Protein AF-A0AAN6G3F2-F1 (afdb_monomer_lite)

Foldseek 3Di:
DDDDDDDDDDDDDDDDDPPDDDPPPPPPPPPPDDPVVLVVLCQAFFPQRSDPVSVVVLVVVLVVLVVVCVVPVQDPVSLVVNLVSLCCNAQNAQPPHPVVVVVVVVVVVCVVVDDDPVVVVCVVVVVNRRQRPLRGHHACVVCVVSLVVSLVSLVSSCVSPVLDLVSLVVNLVQLPRPRHDPVCNPPVSVVSVVSSVVSPVVNVVVVVPPPDPDPPDDDDDDDDDDDDDDDDDDDDDDDDDD

Secondary structure (DSSP, 8-state):
----------------------------------HHHHHHHHHHH-HHHH-HHHHHHHHHHHHHHHHHHHH-TT-HHHHHHHHHHHHHHHS-PBTTHHHHHHHHHHHHHHHTT--SGGGHHHHHHHHHHTSB-TTTSPPTTTSHHHHHHHHHHHHHHHHH-TT-HHHHHHHHHHHTSTT--HHHHTHHHHHHHHHHHHHHHHHHHHHTTS--------------------------------

Structure (mmCIF, N/CA/C/O backbone):
data_AF-A0AAN6G3F2-F1
#
_entry.id   AF-A0AAN6G3F2-F1
#
loop_
_atom_site.group_PDB
_atom_site.id
_atom_site.type_symbol
_atom_site.label_atom_id
_atom_site.label_alt_id
_atom_site.label_comp_id
_atom_site.label_asym_id
_atom_site.label_entity_id
_atom_site.label_seq_id
_atom_site.pdbx_PDB_ins_code
_atom_site.Cartn_x
_atom_site.Cartn_y
_atom_site.Cartn_z
_atom_site.occupancy
_atom_site.B_iso_or_equiv
_atom_site.auth_seq_id
_atom_site.auth_comp_id
_atom_site.auth_asym_id
_atom_site.auth_atom_id
_atom_site.pdbx_PDB_model_num
ATOM 1 N N . MET A 1 1 ? 22.602 -93.902 -41.511 1.00 45.22 1 MET A N 1
ATOM 2 C CA . MET A 1 1 ? 23.577 -93.600 -42.582 1.00 45.22 1 MET A CA 1
ATOM 3 C C . MET A 1 1 ? 22.806 -92.898 -43.687 1.00 45.22 1 MET A C 1
ATOM 5 O O . MET A 1 1 ? 21.837 -93.524 -44.108 1.00 45.22 1 MET A O 1
ATOM 9 N N . PRO A 1 2 ? 23.134 -91.667 -44.136 1.00 57.53 2 PRO A N 1
ATOM 10 C CA . PRO A 1 2 ? 24.288 -90.784 -43.846 1.00 57.53 2 PRO A CA 1
ATOM 11 C C . PRO A 1 2 ? 23.880 -89.491 -43.073 1.00 57.53 2 PRO A C 1
ATOM 13 O O . PRO A 1 2 ? 22.710 -89.131 -43.079 1.00 57.53 2 PRO A O 1
ATOM 16 N N . SER A 1 3 ? 24.707 -88.975 -42.149 1.00 43.34 3 SER A N 1
ATOM 17 C CA . SER A 1 3 ? 25.713 -87.876 -42.277 1.00 43.34 3 SER A CA 1
ATOM 18 C C . SER A 1 3 ? 25.092 -86.475 -42.081 1.00 43.34 3 SER A C 1
ATOM 20 O O . SER A 1 3 ? 24.161 -86.134 -42.796 1.00 43.34 3 SER A O 1
ATOM 22 N N . ALA A 1 4 ? 25.392 -85.780 -40.967 1.00 48.56 4 ALA A N 1
ATOM 23 C CA . ALA A 1 4 ? 26.408 -84.704 -40.824 1.00 48.56 4 ALA A CA 1
ATOM 24 C C . ALA A 1 4 ? 25.991 -83.425 -41.604 1.00 48.56 4 ALA A C 1
ATOM 26 O O . ALA A 1 4 ? 25.565 -83.539 -42.740 1.00 48.56 4 ALA A O 1
ATOM 27 N N . GLU A 1 5 ? 26.020 -82.180 -41.119 1.00 48.31 5 GLU A N 1
ATOM 28 C CA . GLU A 1 5 ? 26.987 -81.501 -40.256 1.00 48.31 5 GLU A CA 1
ATOM 29 C C . GLU A 1 5 ? 26.486 -80.049 -39.993 1.00 48.31 5 GLU A C 1
ATOM 31 O O . GLU A 1 5 ? 25.967 -79.409 -40.902 1.00 48.31 5 GLU A O 1
ATOM 36 N N . THR A 1 6 ? 26.626 -79.580 -38.746 1.00 48.53 6 THR A N 1
ATOM 37 C CA . THR A 1 6 ? 27.035 -78.234 -38.259 1.00 48.53 6 THR A CA 1
ATOM 38 C C . THR A 1 6 ? 26.465 -76.918 -38.842 1.00 48.53 6 THR A C 1
ATOM 40 O O . THR A 1 6 ? 26.738 -76.575 -39.984 1.00 48.53 6 THR A O 1
ATOM 43 N N . ALA A 1 7 ? 25.844 -76.081 -37.982 1.00 44.09 7 ALA A N 1
ATOM 44 C CA . ALA A 1 7 ? 26.373 -74.770 -37.515 1.00 44.09 7 ALA A CA 1
ATOM 45 C C . ALA A 1 7 ? 25.304 -73.908 -36.784 1.00 44.09 7 ALA A C 1
ATOM 47 O O . ALA A 1 7 ? 24.240 -73.621 -37.321 1.00 44.09 7 ALA A O 1
ATOM 48 N N . GLU A 1 8 ? 25.626 -73.499 -35.551 1.00 48.41 8 GLU A N 1
ATOM 49 C CA . GLU A 1 8 ? 24.906 -72.587 -34.634 1.00 48.41 8 GLU A CA 1
ATOM 50 C C . GLU A 1 8 ? 25.029 -71.077 -35.028 1.00 48.41 8 GLU A C 1
ATOM 52 O O . GLU A 1 8 ? 25.603 -70.775 -36.073 1.00 48.41 8 GLU A O 1
ATOM 57 N N . PRO A 1 9 ? 24.743 -70.090 -34.141 1.00 60.78 9 PRO A N 1
ATOM 58 C CA . PRO A 1 9 ? 23.476 -69.671 -33.512 1.00 60.78 9 PRO A CA 1
ATOM 59 C C . PRO A 1 9 ? 23.224 -68.156 -33.751 1.00 60.78 9 PRO A C 1
ATOM 61 O O . PRO A 1 9 ? 24.099 -67.474 -34.277 1.00 60.78 9 PRO A O 1
ATOM 64 N N . SER A 1 10 ? 22.093 -67.582 -33.300 1.00 39.53 10 SER A N 1
ATOM 65 C CA . SER A 1 10 ? 22.070 -66.283 -32.573 1.00 39.53 10 SER A CA 1
ATOM 66 C C . SER A 1 10 ? 20.680 -65.651 -32.404 1.00 39.53 10 SER A C 1
ATOM 68 O O . SER A 1 10 ? 19.940 -65.482 -33.364 1.00 39.53 10 SER A O 1
ATOM 70 N N . GLN A 1 11 ? 20.465 -65.175 -31.169 1.00 47.62 11 GLN A N 1
ATOM 71 C CA . GLN A 1 11 ? 19.660 -64.017 -30.742 1.00 47.62 11 GLN A CA 1
ATOM 72 C C . GLN A 1 11 ? 18.134 -64.204 -30.698 1.00 47.62 11 GLN A C 1
ATOM 74 O O . GLN A 1 11 ? 17.432 -64.156 -31.697 1.00 47.62 11 GLN A O 1
ATOM 79 N N . GLN A 1 12 ? 17.609 -64.595 -29.535 1.00 42.97 12 GLN A N 1
ATOM 80 C CA . GLN A 1 12 ? 17.196 -63.721 -28.418 1.00 42.97 12 GLN A CA 1
ATOM 81 C C . GLN A 1 12 ? 15.893 -62.963 -28.683 1.00 42.97 12 GLN A C 1
ATOM 83 O O . GLN A 1 12 ? 15.852 -61.846 -29.185 1.00 42.97 12 GLN A O 1
ATOM 88 N N . ASP A 1 13 ? 14.845 -63.635 -28.228 1.00 42.53 13 ASP A N 1
ATOM 89 C CA . ASP A 1 13 ? 13.572 -63.120 -27.765 1.00 42.53 13 ASP A CA 1
ATOM 90 C C . ASP A 1 13 ? 13.783 -62.100 -26.628 1.00 42.53 13 ASP A C 1
ATOM 92 O O . ASP A 1 13 ? 14.515 -62.379 -25.672 1.00 42.53 13 ASP A O 1
ATOM 96 N N . GLN A 1 14 ? 13.166 -60.921 -26.733 1.00 49.53 14 GLN A N 1
ATOM 97 C CA . GLN A 1 14 ? 12.827 -60.085 -25.580 1.00 49.53 14 GLN A CA 1
ATOM 98 C C . GLN A 1 14 ? 11.773 -59.038 -25.959 1.00 49.53 14 GLN A C 1
ATOM 100 O O . GLN A 1 14 ? 12.031 -57.975 -26.528 1.00 49.53 14 GLN A O 1
ATOM 105 N N . THR A 1 15 ? 10.548 -59.394 -25.597 1.00 46.59 15 THR A N 1
ATOM 106 C CA . THR A 1 15 ? 9.377 -58.548 -25.399 1.00 46.59 15 THR A CA 1
ATOM 107 C C . THR A 1 15 ? 9.701 -57.336 -24.522 1.00 46.59 15 THR A C 1
ATOM 109 O O . THR A 1 15 ? 10.000 -57.489 -23.339 1.00 46.59 15 THR A O 1
ATOM 112 N N . ASN A 1 16 ? 9.583 -56.127 -25.074 1.00 48.00 16 ASN A N 1
ATOM 113 C CA . ASN A 1 16 ? 9.598 -54.894 -24.291 1.00 48.00 16 ASN A CA 1
ATOM 114 C C . ASN A 1 16 ? 8.169 -54.379 -24.105 1.00 48.00 16 ASN A C 1
ATOM 116 O O . ASN A 1 16 ? 7.563 -53.802 -25.010 1.00 48.00 16 ASN A O 1
ATOM 120 N N . GLU A 1 17 ? 7.655 -54.592 -22.895 1.00 42.69 17 GLU A N 1
ATOM 121 C CA . GLU A 1 17 ? 6.462 -53.956 -22.350 1.00 42.69 17 GLU A CA 1
ATOM 122 C C . GLU A 1 17 ? 6.645 -52.430 -22.330 1.00 42.69 17 GLU A C 1
ATOM 124 O O . GLU A 1 17 ? 7.338 -51.854 -21.486 1.00 42.69 17 GLU A O 1
ATOM 129 N N . ALA A 1 18 ? 6.009 -51.739 -23.274 1.00 46.53 18 ALA A N 1
ATOM 130 C CA . ALA A 1 18 ? 5.935 -50.288 -23.260 1.00 46.53 18 ALA A CA 1
ATOM 131 C C . ALA A 1 18 ? 4.940 -49.835 -22.181 1.00 46.53 18 ALA A C 1
ATOM 133 O O . ALA A 1 18 ? 3.727 -49.781 -22.381 1.00 46.53 18 ALA A O 1
ATOM 134 N N . LYS A 1 19 ? 5.490 -49.483 -21.020 1.00 48.03 19 LYS A N 1
ATOM 135 C CA . LYS A 1 19 ? 4.842 -48.759 -19.924 1.00 48.03 19 LYS A CA 1
ATOM 136 C C . LYS A 1 19 ? 4.304 -47.411 -20.430 1.00 48.03 19 LYS A C 1
ATOM 138 O O . LYS A 1 19 ? 5.029 -46.418 -20.484 1.00 48.03 19 LYS A O 1
ATOM 143 N N . VAL A 1 20 ? 3.029 -47.374 -20.816 1.00 49.34 20 VAL A N 1
ATOM 144 C CA . VAL A 1 20 ? 2.305 -46.150 -21.190 1.00 49.34 20 VAL A CA 1
ATOM 145 C C . VAL A 1 20 ? 2.015 -45.346 -19.924 1.00 49.34 20 VAL A C 1
ATOM 147 O O . VAL A 1 20 ? 1.059 -45.607 -19.199 1.00 49.34 20 VAL A O 1
ATOM 150 N N . THR A 1 21 ? 2.854 -44.355 -19.638 1.00 52.59 21 THR A N 1
ATOM 151 C CA . THR A 1 21 ? 2.501 -43.261 -18.732 1.00 52.59 21 THR A CA 1
ATOM 152 C C . THR A 1 21 ? 1.812 -42.156 -19.540 1.00 52.59 21 THR A C 1
ATOM 154 O O . THR A 1 21 ? 2.297 -41.785 -20.615 1.00 52.59 21 THR A O 1
ATOM 157 N N . PRO A 1 22 ? 0.680 -41.598 -19.074 1.00 48.22 22 PRO A N 1
ATOM 158 C CA . PRO A 1 22 ? 0.057 -40.476 -19.756 1.00 48.22 22 PRO A CA 1
ATOM 159 C C . PRO A 1 22 ? 0.950 -39.241 -19.595 1.00 48.22 22 PRO A C 1
ATOM 161 O O . PRO A 1 22 ? 1.059 -38.659 -18.515 1.00 48.22 22 PRO A O 1
ATOM 164 N N . LYS A 1 23 ? 1.595 -38.835 -20.694 1.00 42.38 23 LYS A N 1
ATOM 165 C CA . LYS A 1 23 ? 2.207 -37.513 -20.849 1.00 42.38 23 LYS A CA 1
ATOM 166 C C . LYS A 1 23 ? 1.111 -36.464 -20.671 1.00 42.38 23 LYS A C 1
ATOM 168 O O . LYS A 1 23 ? 0.386 -36.143 -21.611 1.00 42.38 23 LYS A O 1
ATOM 173 N N . ILE A 1 24 ? 0.995 -35.920 -19.463 1.00 45.78 24 ILE A N 1
ATOM 174 C CA . ILE A 1 24 ? 0.287 -34.666 -19.218 1.00 45.78 24 ILE A CA 1
ATOM 175 C C . ILE A 1 24 ? 1.066 -33.600 -19.986 1.00 45.78 24 ILE A C 1
ATOM 177 O O . ILE A 1 24 ? 2.122 -33.129 -19.569 1.00 45.78 24 ILE A O 1
ATOM 181 N N . SER A 1 25 ? 0.570 -33.308 -21.183 1.00 43.31 25 SER A N 1
ATOM 182 C CA . SER A 1 25 ? 1.096 -32.291 -22.075 1.00 43.31 25 SER A CA 1
ATOM 183 C C . SER A 1 25 ? 0.778 -30.924 -21.479 1.00 43.31 25 SER A C 1
ATOM 185 O O . SER A 1 25 ? -0.234 -30.303 -21.804 1.00 43.31 25 SER A O 1
ATOM 187 N N . THR A 1 26 ? 1.640 -30.453 -20.579 1.00 45.69 26 THR A N 1
ATOM 188 C CA . THR A 1 26 ? 1.641 -29.069 -20.110 1.00 45.69 26 THR A CA 1
ATOM 189 C C . THR A 1 26 ? 1.935 -28.177 -21.309 1.00 45.69 26 THR A C 1
ATOM 191 O O . THR A 1 26 ? 3.081 -27.997 -21.718 1.00 45.69 26 THR A O 1
ATOM 194 N N . ARG A 1 27 ? 0.875 -27.645 -21.920 1.00 37.72 27 ARG A N 1
ATOM 195 C CA . ARG A 1 27 ? 0.945 -26.685 -23.021 1.00 37.72 27 ARG A CA 1
ATOM 196 C C . ARG A 1 27 ? 1.402 -25.340 -22.446 1.00 37.72 27 ARG A C 1
ATOM 198 O O . ARG A 1 27 ? 0.598 -24.453 -22.177 1.00 37.72 27 ARG A O 1
ATOM 205 N N . LEU A 1 28 ? 2.704 -25.215 -22.198 1.00 43.00 28 LEU A N 1
ATOM 206 C CA . LEU A 1 28 ? 3.368 -23.932 -21.995 1.00 43.00 28 LEU A CA 1
ATOM 207 C C . LEU A 1 28 ? 3.293 -23.184 -23.327 1.00 43.00 28 LEU A C 1
ATOM 209 O O . LEU A 1 28 ? 4.026 -23.472 -24.267 1.00 43.00 28 LEU A O 1
ATOM 213 N N . SER A 1 29 ? 2.355 -22.248 -23.424 1.00 38.03 29 SER A N 1
ATOM 214 C CA . SER A 1 29 ? 2.384 -21.207 -24.443 1.00 38.03 29 SER A CA 1
ATOM 215 C C . SER A 1 29 ? 3.569 -20.290 -24.134 1.00 38.03 29 SER A C 1
ATOM 217 O O . SER A 1 29 ? 3.429 -19.297 -23.416 1.00 38.03 29 SER A O 1
ATOM 219 N N . THR A 1 30 ? 4.748 -20.666 -24.618 1.00 42.31 30 THR A N 1
ATOM 220 C CA . THR A 1 30 ? 5.934 -19.815 -24.646 1.00 42.31 30 THR A CA 1
ATOM 221 C C . THR A 1 30 ? 5.677 -18.739 -25.693 1.00 42.31 30 THR A C 1
ATOM 223 O O . THR A 1 30 ? 5.795 -18.976 -26.893 1.00 42.31 30 THR A O 1
ATOM 226 N N . THR A 1 31 ? 5.247 -17.559 -25.256 1.00 46.12 31 THR A N 1
ATOM 227 C CA . THR A 1 31 ? 5.275 -16.365 -26.099 1.00 46.12 31 THR A CA 1
ATOM 228 C C . THR A 1 31 ? 6.736 -16.083 -26.432 1.00 46.12 31 THR A C 1
ATOM 230 O O . THR A 1 31 ? 7.542 -15.810 -25.545 1.00 46.12 31 THR A O 1
ATOM 233 N N . SER A 1 32 ? 7.086 -16.210 -27.707 1.00 43.28 32 SER A N 1
ATOM 234 C CA . SER A 1 32 ? 8.418 -15.999 -28.272 1.00 43.28 32 SER A CA 1
ATOM 235 C C . SER A 1 32 ? 8.805 -14.513 -28.286 1.00 43.28 32 SER A C 1
ATOM 237 O O . SER A 1 32 ? 8.966 -13.921 -29.352 1.00 43.28 32 SER A O 1
ATOM 239 N N . SER A 1 33 ? 8.930 -13.878 -27.119 1.00 50.31 33 SER A N 1
ATOM 240 C CA . SER A 1 33 ? 9.473 -12.521 -27.015 1.00 50.31 33 SER A CA 1
ATOM 241 C C . SER A 1 33 ? 10.944 -12.606 -26.618 1.00 50.31 33 SER A C 1
ATOM 243 O O . SER A 1 33 ? 11.268 -13.162 -25.569 1.00 50.31 33 SER A O 1
ATOM 245 N N . GLY A 1 34 ? 11.840 -12.080 -27.454 1.00 51.47 34 GLY A N 1
ATOM 246 C CA . GLY A 1 34 ? 13.278 -12.083 -27.185 1.00 51.47 34 GLY A CA 1
ATOM 247 C C . GLY A 1 34 ? 13.658 -11.417 -25.846 1.00 51.47 34 GLY A C 1
ATOM 248 O O . GLY A 1 34 ? 12.858 -10.678 -25.265 1.00 51.47 34 GLY A O 1
ATOM 249 N N . PRO A 1 35 ? 14.899 -11.618 -25.365 1.00 62.44 35 PRO A N 1
ATOM 250 C CA . PRO A 1 35 ? 15.366 -11.146 -24.052 1.00 62.44 35 PRO A CA 1
ATOM 251 C C . PRO A 1 35 ? 15.265 -9.623 -23.844 1.00 62.44 35 PRO A C 1
ATOM 253 O O . PRO A 1 35 ? 15.277 -9.159 -22.708 1.00 62.44 35 PRO A O 1
ATOM 256 N N . ASN A 1 36 ? 15.126 -8.839 -24.917 1.00 64.06 36 ASN A N 1
ATOM 257 C CA . ASN A 1 36 ? 14.953 -7.386 -24.852 1.00 64.06 36 ASN A CA 1
ATOM 258 C C . ASN A 1 36 ? 13.534 -6.963 -24.435 1.00 64.06 36 ASN A C 1
ATOM 260 O O . ASN A 1 36 ? 13.389 -5.969 -23.731 1.00 64.06 36 ASN A O 1
ATOM 264 N N . HIS A 1 37 ? 12.495 -7.722 -24.806 1.00 65.06 37 HIS A N 1
ATOM 265 C CA . HIS A 1 37 ? 11.110 -7.396 -24.438 1.00 65.06 37 HIS A CA 1
ATOM 266 C C . HIS A 1 37 ? 10.879 -7.566 -22.934 1.00 65.06 37 HIS A C 1
ATOM 268 O O . HIS A 1 37 ? 10.251 -6.728 -22.302 1.00 65.06 37 HIS A O 1
ATOM 274 N N . VAL A 1 38 ? 11.453 -8.619 -22.343 1.00 71.31 38 VAL A N 1
ATOM 275 C CA . VAL A 1 38 ? 11.342 -8.884 -20.901 1.00 71.31 38 VAL A CA 1
ATOM 276 C C . VAL A 1 38 ? 12.003 -7.771 -20.086 1.00 71.31 38 VAL A C 1
ATOM 278 O O . VAL A 1 38 ? 11.472 -7.369 -19.060 1.00 71.31 38 VAL A O 1
ATOM 281 N N . LYS A 1 39 ? 13.131 -7.222 -20.556 1.00 72.00 39 LYS A N 1
ATOM 282 C CA . LYS A 1 39 ? 13.798 -6.091 -19.892 1.00 72.00 39 LYS A CA 1
ATOM 283 C C . LYS A 1 39 ? 12.961 -4.812 -19.951 1.00 72.00 39 LYS A C 1
ATOM 285 O O . LYS A 1 39 ? 12.819 -4.158 -18.926 1.00 72.00 39 LYS A O 1
ATOM 290 N N . ALA A 1 40 ? 12.375 -4.503 -21.109 1.00 72.38 40 ALA A N 1
ATOM 291 C CA . ALA A 1 40 ? 11.489 -3.349 -21.265 1.00 72.38 40 ALA A CA 1
ATOM 292 C C . ALA A 1 40 ? 10.205 -3.486 -20.424 1.00 72.38 40 ALA A C 1
ATOM 294 O O . ALA A 1 40 ? 9.756 -2.523 -19.812 1.00 72.38 40 ALA A O 1
ATOM 295 N N . GLU A 1 41 ? 9.637 -4.693 -20.345 1.00 72.50 41 GLU A N 1
ATOM 296 C CA . GLU A 1 41 ? 8.459 -4.977 -19.517 1.00 72.50 41 GLU A CA 1
ATOM 297 C C . GLU A 1 41 ? 8.769 -4.841 -18.016 1.00 72.50 41 GLU A C 1
ATOM 299 O O . GLU A 1 41 ? 7.969 -4.272 -17.278 1.00 72.50 41 GLU A O 1
ATOM 304 N N . VAL A 1 42 ? 9.947 -5.291 -17.567 1.00 74.75 42 VAL A N 1
ATOM 305 C CA . VAL A 1 42 ? 10.424 -5.106 -16.182 1.00 74.75 42 VAL A CA 1
ATOM 306 C C . VAL A 1 42 ? 10.675 -3.638 -15.855 1.00 74.75 42 VAL A C 1
ATOM 308 O O . VAL A 1 42 ? 10.355 -3.201 -14.756 1.00 74.75 42 VAL A O 1
ATOM 311 N N . GLU A 1 43 ? 11.219 -2.867 -16.791 1.00 72.75 43 GLU A N 1
ATOM 312 C CA . GLU A 1 43 ? 11.463 -1.437 -16.591 1.00 72.75 43 GLU A CA 1
ATOM 313 C C . GLU A 1 43 ? 10.157 -0.632 -16.492 1.00 72.75 43 GLU A C 1
ATOM 315 O O . GLU A 1 43 ? 10.068 0.311 -15.706 1.00 72.75 43 GLU A O 1
ATOM 320 N N . LEU A 1 44 ? 9.127 -1.035 -17.243 1.00 70.38 44 LEU A N 1
ATOM 321 C CA . LEU A 1 44 ? 7.831 -0.358 -17.274 1.00 70.38 44 LEU A CA 1
ATOM 322 C C . LEU A 1 44 ? 6.920 -0.745 -16.100 1.00 70.38 44 LEU A C 1
ATOM 324 O O . LEU A 1 44 ? 6.286 0.114 -15.486 1.00 70.38 44 LEU A O 1
ATOM 328 N N . LEU A 1 45 ? 6.820 -2.047 -15.819 1.00 71.00 45 LEU A N 1
ATOM 329 C CA . LEU A 1 45 ? 5.886 -2.605 -14.836 1.00 71.00 45 LEU A CA 1
ATOM 330 C C . LEU A 1 45 ? 6.533 -2.844 -13.467 1.00 71.00 45 LEU A C 1
ATOM 332 O O . LEU A 1 45 ? 5.829 -3.120 -12.503 1.00 71.00 45 LEU A O 1
ATOM 336 N N . GLY A 1 46 ? 7.855 -2.764 -13.366 1.00 74.44 46 GLY A N 1
ATOM 337 C CA . GLY A 1 46 ? 8.590 -3.185 -12.181 1.00 74.44 46 GLY A CA 1
ATOM 338 C C . GLY A 1 46 ? 8.774 -4.711 -12.104 1.00 74.44 46 GLY A C 1
ATOM 339 O O . GLY A 1 46 ? 8.058 -5.490 -12.750 1.00 74.44 46 GLY A O 1
ATOM 340 N N . PRO A 1 47 ? 9.736 -5.186 -11.296 1.00 69.75 47 PRO A N 1
ATOM 341 C CA . PRO A 1 47 ? 10.126 -6.592 -11.248 1.00 69.75 47 PRO A CA 1
ATOM 342 C C . PRO A 1 47 ? 9.025 -7.506 -10.701 1.00 69.75 47 PRO A C 1
ATOM 344 O O . PRO A 1 47 ? 8.923 -8.643 -11.155 1.00 69.75 47 PRO A O 1
ATOM 347 N N . CYS A 1 48 ? 8.179 -7.022 -9.782 1.00 68.12 48 CYS A N 1
ATOM 348 C CA . CYS A 1 48 ? 7.090 -7.800 -9.176 1.00 68.12 48 CYS A CA 1
ATOM 349 C C . CYS A 1 48 ? 5.897 -8.014 -10.121 1.00 68.12 48 CYS A C 1
ATOM 351 O O . CYS A 1 48 ? 5.233 -9.054 -10.070 1.00 68.12 48 CYS A O 1
ATOM 353 N N . SER A 1 49 ? 5.645 -7.053 -11.012 1.00 71.88 49 SER A N 1
ATOM 354 C CA . SER A 1 49 ? 4.507 -7.091 -11.931 1.00 71.88 49 SER A CA 1
ATOM 355 C C . SER A 1 49 ? 4.862 -7.608 -13.322 1.00 71.88 49 SER A C 1
ATOM 357 O O . SER A 1 49 ? 3.956 -8.016 -14.048 1.00 71.88 49 SER A O 1
ATOM 359 N N . ALA A 1 50 ? 6.142 -7.693 -13.694 1.00 76.19 50 ALA A N 1
ATOM 360 C CA . ALA A 1 50 ? 6.561 -8.225 -14.992 1.00 76.19 50 ALA A CA 1
ATOM 361 C C . ALA A 1 50 ? 6.282 -9.734 -15.156 1.00 76.19 50 ALA A C 1
ATOM 363 O O . ALA A 1 50 ? 5.856 -10.190 -16.217 1.00 76.19 50 ALA A O 1
ATOM 364 N N . SER A 1 51 ? 6.448 -10.541 -14.101 1.00 83.94 51 SER A N 1
ATOM 365 C CA . SER A 1 51 ? 6.226 -11.990 -14.194 1.00 83.94 51 SER A CA 1
ATOM 366 C C . SER A 1 51 ? 4.750 -12.374 -14.038 1.00 83.94 51 SER A C 1
ATOM 368 O O . SER A 1 51 ? 4.122 -12.148 -13.002 1.00 83.94 51 SER A O 1
ATOM 370 N N . LYS A 1 52 ? 4.191 -13.088 -15.027 1.00 86.19 52 LYS A N 1
ATOM 371 C CA . LYS A 1 52 ? 2.815 -13.629 -14.966 1.00 86.19 52 LYS A CA 1
ATOM 372 C C . LYS A 1 52 ? 2.582 -14.540 -13.749 1.00 86.19 52 LYS A C 1
ATOM 374 O O . LYS A 1 52 ? 1.477 -14.564 -13.194 1.00 86.19 52 LYS A O 1
ATOM 379 N N . ALA A 1 53 ? 3.607 -15.286 -13.331 1.00 88.06 53 ALA A N 1
ATOM 380 C CA . ALA A 1 53 ? 3.537 -16.153 -12.157 1.00 88.06 53 ALA A CA 1
ATOM 381 C C . ALA A 1 53 ? 3.387 -15.333 -10.866 1.00 88.06 53 ALA A C 1
ATOM 383 O O . ALA A 1 53 ? 2.526 -15.645 -10.041 1.00 88.06 53 ALA A O 1
ATOM 384 N N . GLN A 1 54 ? 4.151 -14.244 -10.735 1.00 85.25 54 GLN A N 1
ATOM 385 C CA . GLN A 1 54 ? 4.086 -13.342 -9.583 1.00 85.25 54 GLN A CA 1
ATOM 386 C C . GLN A 1 54 ? 2.741 -12.617 -9.512 1.00 85.25 54 GLN A C 1
ATOM 388 O O . GLN A 1 54 ? 2.100 -12.664 -8.464 1.00 85.25 54 GLN A O 1
ATOM 393 N N . ARG A 1 55 ? 2.220 -12.103 -10.637 1.00 87.00 55 ARG A N 1
ATOM 394 C CA . ARG A 1 55 ? 0.865 -11.514 -10.691 1.00 87.00 55 ARG A CA 1
ATOM 395 C C . ARG A 1 55 ? -0.215 -12.484 -10.200 1.00 87.00 55 ARG A C 1
ATOM 397 O O . ARG A 1 55 ? -1.144 -12.099 -9.493 1.00 87.00 55 ARG A O 1
ATOM 404 N N . THR A 1 56 ? -0.102 -13.764 -10.559 1.00 91.44 56 THR A N 1
ATOM 405 C CA . THR A 1 56 ? -1.058 -14.797 -10.121 1.00 91.44 56 THR A CA 1
ATOM 406 C C . THR A 1 56 ? -0.930 -15.086 -8.626 1.00 91.44 56 THR A C 1
ATOM 408 O O . THR A 1 56 ? -1.945 -15.199 -7.936 1.00 91.44 56 THR A O 1
ATOM 411 N N . ALA A 1 57 ? 0.297 -15.188 -8.111 1.00 90.75 57 ALA A N 1
ATOM 412 C CA . ALA A 1 57 ? 0.550 -15.365 -6.684 1.00 90.75 57 ALA A CA 1
ATOM 413 C C . ALA A 1 57 ? 0.024 -14.171 -5.869 1.00 90.75 57 ALA A C 1
ATOM 415 O O . ALA A 1 57 ? -0.697 -14.371 -4.893 1.00 90.75 57 ALA A O 1
ATOM 416 N N . TYR A 1 58 ? 0.284 -12.946 -6.325 1.00 89.25 58 TYR A N 1
ATOM 417 C CA . TYR A 1 58 ? -0.205 -11.718 -5.705 1.00 89.25 58 TYR A CA 1
ATOM 418 C C . TYR A 1 58 ? -1.735 -11.673 -5.642 1.00 89.25 58 TYR A C 1
ATOM 420 O O . TYR A 1 58 ? -2.298 -11.503 -4.563 1.00 89.25 58 TYR A O 1
ATOM 428 N N . ARG A 1 59 ? -2.433 -11.952 -6.754 1.00 93.12 59 ARG A N 1
ATOM 429 C CA . ARG A 1 59 ? -3.908 -12.029 -6.774 1.00 93.12 59 ARG A CA 1
ATOM 430 C C . ARG A 1 59 ? -4.458 -13.018 -5.745 1.00 93.12 59 ARG A C 1
ATOM 432 O O . ARG A 1 59 ? -5.463 -12.734 -5.096 1.00 93.12 59 ARG A O 1
ATOM 439 N N . ARG A 1 60 ? -3.799 -14.169 -5.568 1.00 95.88 60 ARG A N 1
ATOM 440 C CA . ARG A 1 60 ? -4.187 -15.158 -4.548 1.00 95.88 60 ARG A CA 1
ATOM 441 C C . ARG A 1 60 ? -4.008 -14.598 -3.142 1.00 95.88 60 ARG A C 1
ATOM 443 O O . ARG A 1 60 ? -4.941 -14.693 -2.350 1.00 95.88 60 ARG A O 1
ATOM 450 N N . ILE A 1 61 ? -2.865 -13.980 -2.855 1.00 94.44 61 ILE A N 1
ATOM 451 C CA . ILE A 1 61 ? -2.590 -13.365 -1.551 1.00 94.44 61 ILE A CA 1
ATOM 452 C C . ILE A 1 61 ? -3.624 -12.271 -1.248 1.00 94.44 61 ILE A C 1
ATOM 454 O O . ILE A 1 61 ? -4.279 -12.326 -0.208 1.00 94.44 61 ILE A O 1
ATOM 458 N N . VAL A 1 62 ? -3.865 -11.349 -2.185 1.00 94.56 62 VAL A N 1
ATOM 459 C CA . VAL A 1 62 ? -4.886 -10.294 -2.054 1.00 94.56 62 VAL A CA 1
ATOM 460 C C . VAL A 1 62 ? -6.271 -10.894 -1.799 1.00 94.56 62 VAL A C 1
ATOM 462 O O . VAL A 1 62 ? -6.965 -10.457 -0.886 1.00 94.56 62 VAL A O 1
ATOM 465 N N . SER A 1 63 ? -6.659 -11.948 -2.524 1.00 96.81 63 SER A N 1
ATOM 466 C CA . SER A 1 63 ? -7.958 -12.611 -2.319 1.00 96.81 63 SER A CA 1
ATOM 467 C C . SER A 1 63 ? -8.120 -13.250 -0.932 1.00 96.81 63 SER A C 1
ATOM 469 O O . SER A 1 63 ? -9.239 -13.384 -0.436 1.00 96.81 63 SER A O 1
ATOM 471 N N . ILE A 1 64 ? -7.025 -13.683 -0.299 1.00 97.81 64 ILE A N 1
ATOM 472 C CA . ILE A 1 64 ? -7.047 -14.233 1.062 1.00 97.81 64 ILE A CA 1
ATOM 473 C C . ILE A 1 64 ? -7.267 -13.096 2.061 1.00 97.81 64 ILE A C 1
ATOM 475 O O . ILE A 1 64 ? -8.160 -13.200 2.901 1.00 97.81 64 ILE A O 1
ATOM 479 N N . TYR A 1 65 ? -6.522 -11.996 1.927 1.00 97.12 65 TYR A N 1
ATOM 480 C CA . TYR A 1 65 ? -6.679 -10.828 2.795 1.00 97.12 65 TYR A CA 1
ATOM 481 C C . TYR A 1 65 ? -8.056 -10.174 2.665 1.00 97.12 65 TYR A C 1
ATOM 483 O O . TYR A 1 65 ? -8.673 -9.876 3.681 1.00 97.12 65 TYR A O 1
ATOM 491 N N . GLU A 1 66 ? -8.581 -10.002 1.450 1.00 96.06 66 GLU A N 1
ATOM 492 C CA . GLU A 1 66 ? -9.916 -9.422 1.239 1.00 96.06 66 GLU A CA 1
ATOM 493 C C . GLU A 1 66 ? -11.019 -10.260 1.897 1.00 96.06 66 GLU A C 1
ATOM 495 O O . GLU A 1 66 ? -11.905 -9.718 2.556 1.00 96.06 66 GLU A O 1
ATOM 500 N N . ARG A 1 67 ? -10.936 -11.594 1.802 1.00 97.81 67 ARG A N 1
ATOM 501 C CA . ARG A 1 67 ? -11.872 -12.488 2.502 1.00 97.81 67 ARG A CA 1
ATOM 502 C C . ARG A 1 67 ? -11.725 -12.401 4.018 1.00 97.81 67 ARG A C 1
ATOM 504 O O . ARG A 1 67 ? -12.730 -12.391 4.721 1.00 97.81 67 ARG A O 1
ATOM 511 N N . ALA A 1 68 ? -10.498 -12.311 4.527 1.00 97.50 68 ALA A N 1
ATOM 512 C CA . ALA A 1 68 ? -10.261 -12.142 5.958 1.00 97.50 68 ALA A CA 1
ATOM 513 C C . ALA A 1 68 ? -10.802 -10.793 6.472 1.00 97.50 68 ALA A C 1
ATOM 515 O O . ALA A 1 68 ? -11.401 -10.736 7.545 1.00 97.50 68 ALA A O 1
ATOM 516 N N . LEU A 1 69 ? -10.650 -9.718 5.691 1.00 96.12 69 LEU A N 1
ATOM 517 C CA . LEU A 1 69 ? -11.161 -8.385 6.019 1.00 96.12 69 LEU A CA 1
ATOM 518 C C . LEU A 1 69 ? -12.688 -8.311 5.980 1.00 96.12 69 LEU A C 1
ATOM 520 O O . LEU A 1 69 ? -13.267 -7.563 6.764 1.00 96.12 69 LEU A O 1
ATOM 524 N N . ALA A 1 70 ? -13.339 -9.108 5.129 1.00 95.94 70 ALA A N 1
ATOM 525 C CA . ALA A 1 70 ? -14.795 -9.235 5.133 1.00 95.94 70 ALA A CA 1
ATOM 526 C C . ALA A 1 70 ? -15.327 -9.810 6.461 1.00 95.94 70 ALA A C 1
ATOM 528 O O . ALA A 1 70 ? -16.420 -9.448 6.885 1.00 95.94 70 ALA A O 1
ATOM 529 N N . VAL A 1 71 ? -14.548 -10.667 7.134 1.00 97.25 71 VAL A N 1
ATOM 530 C CA . VAL A 1 71 ? -14.906 -11.242 8.443 1.00 97.25 71 VAL A CA 1
ATOM 531 C C . VAL A 1 71 ? -14.507 -10.315 9.594 1.00 97.25 71 VAL A C 1
ATOM 533 O O . VAL A 1 71 ? -15.291 -10.102 10.515 1.00 97.25 71 VAL A O 1
ATOM 536 N N . ALA A 1 72 ? -13.293 -9.758 9.558 1.00 96.12 72 ALA A N 1
ATOM 537 C CA . ALA A 1 72 ? -12.724 -8.969 10.652 1.00 96.12 72 ALA A CA 1
ATOM 538 C C . ALA A 1 72 ? -12.236 -7.581 10.184 1.00 96.12 72 ALA A C 1
ATOM 540 O O . ALA A 1 72 ? -11.027 -7.323 10.155 1.00 96.12 72 ALA A O 1
ATOM 541 N N . PRO A 1 73 ? -13.151 -6.642 9.879 1.00 95.06 73 PRO A N 1
ATOM 542 C CA . PRO A 1 73 ? -12.798 -5.336 9.318 1.00 95.06 73 PRO A CA 1
ATOM 543 C C . PRO A 1 73 ? -12.124 -4.387 10.318 1.00 95.06 73 PRO A C 1
ATOM 545 O O . PRO A 1 73 ? -11.575 -3.370 9.912 1.00 95.06 73 PRO A O 1
ATOM 548 N N . TYR A 1 74 ? -12.134 -4.687 11.617 1.00 95.19 74 TYR A N 1
ATOM 549 C CA . TYR A 1 74 ? -11.535 -3.838 12.658 1.00 95.19 74 TYR A CA 1
ATOM 550 C C . TYR A 1 74 ? -10.182 -4.359 13.170 1.00 95.19 74 TYR A C 1
ATOM 552 O O . TYR A 1 74 ? -9.620 -3.804 14.112 1.00 95.19 74 TYR A O 1
ATOM 560 N N . ASN A 1 75 ? -9.635 -5.425 12.574 1.00 95.44 75 ASN A N 1
ATOM 561 C CA . ASN A 1 75 ? -8.356 -5.987 13.005 1.00 95.44 75 ASN A CA 1
ATOM 562 C C . ASN A 1 75 ? -7.173 -5.186 12.434 1.00 95.44 75 ASN A C 1
ATOM 564 O O . ASN A 1 75 ? -6.869 -5.259 11.244 1.00 95.44 75 ASN A O 1
ATOM 568 N N . TYR A 1 76 ? -6.466 -4.461 13.304 1.00 93.25 76 TYR A N 1
ATOM 569 C CA . TYR A 1 76 ? -5.307 -3.648 12.926 1.00 93.25 76 TYR A CA 1
ATOM 570 C C . TYR A 1 76 ? -4.174 -4.458 12.279 1.00 93.25 76 TYR A C 1
ATOM 572 O O . TYR A 1 76 ? -3.611 -4.019 11.278 1.00 93.25 76 TYR A O 1
ATOM 580 N N . ALA A 1 77 ? -3.819 -5.619 12.840 1.00 94.31 77 ALA A N 1
ATOM 581 C CA . ALA A 1 77 ? -2.694 -6.411 12.343 1.00 94.31 77 ALA A CA 1
ATOM 582 C C . ALA A 1 77 ? -2.966 -6.917 10.922 1.00 94.31 77 ALA A C 1
ATOM 584 O O . ALA A 1 77 ? -2.100 -6.817 10.056 1.00 94.31 77 ALA A O 1
ATOM 585 N N . LEU A 1 78 ? -4.204 -7.356 10.672 1.00 95.62 78 LEU A N 1
ATOM 586 C CA . LEU A 1 78 ? -4.645 -7.807 9.357 1.00 95.62 78 LEU A CA 1
ATOM 587 C C . LEU A 1 78 ? -4.569 -6.682 8.317 1.00 95.62 78 LEU A C 1
ATOM 589 O O . LEU A 1 78 ? -4.016 -6.882 7.238 1.00 95.62 78 LEU A O 1
ATOM 593 N N . TRP A 1 79 ? -5.068 -5.490 8.657 1.00 95.56 79 TRP A N 1
ATOM 594 C CA . TRP A 1 79 ? -4.961 -4.312 7.793 1.00 95.56 79 TRP A CA 1
ATOM 595 C C . TRP A 1 79 ? -3.520 -3.900 7.531 1.00 95.56 79 TRP A C 1
ATOM 597 O O . TRP A 1 79 ? -3.172 -3.609 6.392 1.00 95.56 79 TRP A O 1
ATOM 607 N N . ARG A 1 80 ? -2.673 -3.883 8.563 1.00 93.25 80 ARG A N 1
ATOM 608 C CA . ARG A 1 80 ? -1.253 -3.547 8.423 1.00 93.25 80 ARG A CA 1
ATOM 609 C C . ARG A 1 80 ? -0.566 -4.496 7.450 1.00 93.25 80 ARG A C 1
ATOM 611 O O . ARG A 1 80 ? 0.067 -4.025 6.513 1.00 93.25 80 ARG A O 1
ATOM 618 N N . ASP A 1 81 ? -0.695 -5.801 7.663 1.00 92.50 81 ASP A N 1
ATOM 619 C CA . ASP A 1 81 ? -0.019 -6.796 6.826 1.00 92.50 81 ASP A CA 1
ATOM 620 C C . ASP A 1 81 ? -0.545 -6.742 5.390 1.00 92.50 81 ASP A C 1
ATOM 622 O O . ASP A 1 81 ? 0.232 -6.797 4.439 1.00 92.50 81 ASP A O 1
ATOM 626 N N . TYR A 1 82 ? -1.851 -6.520 5.229 1.00 95.19 82 TYR A N 1
ATOM 627 C CA . TYR A 1 82 ? -2.462 -6.327 3.925 1.00 95.19 82 TYR A CA 1
ATOM 628 C C . TYR A 1 82 ? -1.930 -5.090 3.186 1.00 95.19 82 TYR A C 1
ATOM 630 O O . TYR A 1 82 ? -1.540 -5.184 2.022 1.00 95.19 82 TYR A O 1
ATOM 638 N N . LEU A 1 83 ? -1.871 -3.939 3.864 1.00 93.25 83 LEU A N 1
ATOM 639 C CA . LEU A 1 83 ? -1.362 -2.694 3.287 1.00 93.25 83 LEU A CA 1
ATOM 640 C C . LEU A 1 83 ? 0.124 -2.796 2.941 1.00 93.25 83 LEU A C 1
ATOM 642 O O . LEU A 1 83 ? 0.520 -2.276 1.907 1.00 93.25 83 LEU A O 1
ATOM 646 N N . VAL A 1 84 ? 0.926 -3.492 3.754 1.00 89.25 84 VAL A N 1
ATOM 647 C CA . VAL A 1 84 ? 2.353 -3.736 3.475 1.00 89.25 84 VAL A CA 1
ATOM 648 C C . VAL A 1 84 ? 2.534 -4.618 2.241 1.00 89.25 84 VAL A C 1
ATOM 650 O O . VAL A 1 84 ? 3.364 -4.314 1.390 1.00 89.25 84 VAL A O 1
ATOM 653 N N . VAL A 1 85 ? 1.755 -5.696 2.111 1.00 90.06 85 VAL A N 1
ATOM 654 C CA . VAL A 1 85 ? 1.802 -6.554 0.916 1.00 90.06 85 VAL A CA 1
ATOM 655 C C . VAL A 1 85 ? 1.409 -5.766 -0.333 1.00 90.06 85 VAL A C 1
ATOM 657 O O . VAL A 1 85 ? 2.034 -5.918 -1.379 1.00 90.06 85 VAL A O 1
ATOM 660 N N . ARG A 1 86 ? 0.388 -4.911 -0.225 1.00 90.88 86 ARG A N 1
ATOM 661 C CA . ARG A 1 86 ? -0.120 -4.117 -1.347 1.00 90.88 86 ARG A CA 1
ATOM 662 C C . ARG A 1 86 ? 0.824 -2.980 -1.736 1.00 90.88 86 ARG A C 1
ATOM 664 O O . ARG A 1 86 ? 1.028 -2.738 -2.921 1.00 90.88 86 ARG A O 1
ATOM 671 N N . SER A 1 87 ? 1.432 -2.309 -0.760 1.00 88.94 87 SER A N 1
ATOM 672 C CA . SER A 1 87 ? 2.415 -1.257 -1.020 1.00 88.94 87 SER A CA 1
ATOM 673 C C . SER A 1 87 ? 3.720 -1.819 -1.577 1.00 88.94 87 SER A C 1
ATOM 675 O O . SER A 1 87 ? 4.310 -1.180 -2.438 1.00 88.94 87 SER A O 1
ATOM 677 N N . ALA A 1 88 ? 4.138 -3.019 -1.163 1.00 84.94 88 ALA A N 1
ATOM 678 C CA . ALA A 1 88 ? 5.334 -3.672 -1.694 1.00 84.94 88 ALA A CA 1
ATOM 679 C C . ALA A 1 88 ? 5.224 -4.029 -3.186 1.00 84.94 88 ALA A C 1
ATOM 681 O O . ALA A 1 88 ? 6.246 -4.094 -3.859 1.00 84.94 88 ALA A O 1
ATOM 682 N N . ASP A 1 89 ? 4.017 -4.257 -3.709 1.00 85.19 89 ASP A N 1
ATOM 683 C CA . ASP A 1 89 ? 3.807 -4.535 -5.137 1.00 85.19 89 ASP A CA 1
ATOM 684 C C . ASP A 1 89 ? 3.889 -3.257 -5.995 1.00 85.19 89 ASP A C 1
ATOM 686 O O . ASP A 1 89 ? 4.456 -3.277 -7.084 1.00 85.19 89 ASP A O 1
ATOM 690 N N . VAL A 1 90 ? 3.386 -2.126 -5.482 1.00 87.44 90 VAL A N 1
ATOM 691 C CA . VAL A 1 90 ? 3.336 -0.839 -6.207 1.00 87.44 90 VAL A CA 1
ATOM 692 C C . VAL A 1 90 ? 4.626 -0.027 -6.047 1.00 87.44 90 VAL A C 1
ATOM 694 O O . VAL A 1 90 ? 5.169 0.493 -7.020 1.00 87.44 90 VAL A O 1
ATOM 697 N N . LEU A 1 91 ? 5.124 0.093 -4.815 1.00 83.19 91 LEU A N 1
ATOM 698 C CA . LEU A 1 91 ? 6.306 0.893 -4.467 1.00 83.19 91 LEU A CA 1
ATOM 699 C C . LEU A 1 91 ? 7.610 0.100 -4.575 1.00 83.19 91 LEU A C 1
ATOM 701 O O . LEU A 1 91 ? 8.685 0.678 -4.449 1.00 83.19 91 LEU A O 1
ATOM 705 N N . CYS A 1 92 ? 7.514 -1.217 -4.773 1.00 78.12 92 CYS A N 1
ATOM 706 C CA . CYS A 1 92 ? 8.614 -2.159 -4.592 1.00 78.12 92 CYS A CA 1
ATOM 707 C C . CYS A 1 92 ? 9.191 -2.139 -3.167 1.00 78.12 92 CYS A C 1
ATOM 709 O O . CYS A 1 92 ? 8.696 -1.466 -2.256 1.00 78.12 92 CYS A O 1
ATOM 711 N N . GLN A 1 93 ? 10.182 -2.997 -2.921 1.00 69.19 93 GLN A N 1
ATOM 712 C CA . GLN A 1 93 ? 10.825 -3.046 -1.615 1.00 69.19 93 GLN A CA 1
ATOM 713 C C . GLN A 1 93 ? 11.789 -1.856 -1.467 1.00 69.19 93 GLN A C 1
ATOM 715 O O . GLN A 1 93 ? 12.428 -1.465 -2.443 1.00 69.19 93 GLN A O 1
ATOM 720 N N . PRO A 1 94 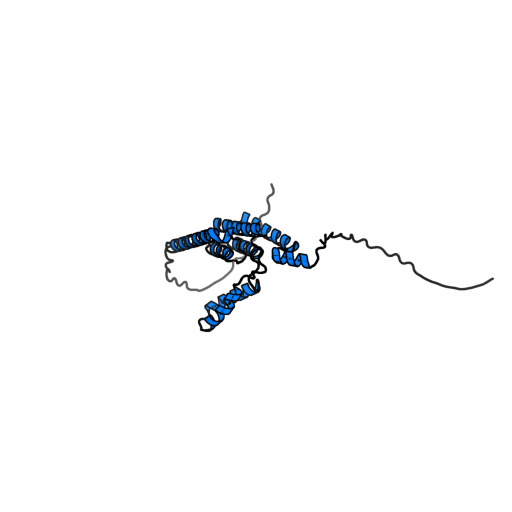? 11.921 -1.278 -0.260 1.00 62.50 94 PRO A N 1
ATOM 721 C CA . PRO A 1 94 ? 12.966 -0.295 0.014 1.00 62.50 94 PRO A CA 1
ATOM 722 C C . PRO A 1 94 ? 14.351 -0.909 -0.230 1.00 62.50 94 PRO A C 1
ATOM 724 O O . PRO A 1 94 ? 14.502 -2.134 -0.141 1.00 62.50 94 PRO A O 1
ATOM 727 N N . ARG A 1 95 ? 15.357 -0.066 -0.496 1.00 58.81 95 ARG A N 1
ATOM 728 C CA . ARG A 1 95 ? 16.717 -0.498 -0.843 1.00 58.81 95 ARG A CA 1
ATOM 729 C C . ARG A 1 95 ? 17.242 -1.544 0.151 1.00 58.81 95 ARG A C 1
ATOM 731 O O . ARG A 1 95 ? 17.208 -1.350 1.369 1.00 58.81 95 ARG A O 1
ATOM 738 N N . GLY A 1 96 ? 17.624 -2.721 -0.355 1.00 58.41 96 GLY A N 1
ATOM 739 C CA . GLY A 1 96 ? 18.055 -3.869 0.466 1.00 58.41 96 GLY A CA 1
ATOM 740 C C . GLY A 1 96 ? 16.946 -4.769 1.054 1.00 58.41 96 GLY A C 1
ATOM 741 O O . GLY A 1 96 ? 17.240 -5.667 1.848 1.00 58.41 96 GLY A O 1
ATOM 742 N N . GLY A 1 97 ? 15.684 -4.585 0.668 1.00 66.75 97 GLY A N 1
ATOM 743 C CA . GLY A 1 97 ? 14.609 -5.561 0.857 1.00 66.75 97 GLY A CA 1
ATOM 744 C C . GLY A 1 97 ? 14.153 -5.841 2.300 1.00 66.75 97 GLY A C 1
ATOM 745 O O . GLY A 1 97 ? 14.186 -5.013 3.215 1.00 66.75 97 GLY A O 1
ATOM 746 N N . THR A 1 98 ? 13.676 -7.066 2.533 1.00 58.44 98 THR A N 1
ATOM 747 C CA . THR A 1 98 ? 13.252 -7.518 3.876 1.00 58.44 98 THR A CA 1
ATOM 748 C C . THR A 1 98 ? 14.414 -7.601 4.871 1.00 58.44 98 THR A C 1
ATOM 750 O O . THR A 1 98 ? 14.215 -7.437 6.078 1.00 58.44 98 THR A O 1
ATOM 753 N N . THR A 1 99 ? 15.637 -7.818 4.382 1.00 58.66 99 THR A N 1
ATOM 754 C CA . THR A 1 99 ? 16.844 -7.901 5.208 1.00 58.66 99 THR A CA 1
ATOM 755 C C . THR A 1 99 ? 17.292 -6.522 5.681 1.00 58.66 99 THR A C 1
ATOM 757 O O . THR A 1 99 ? 17.631 -6.404 6.859 1.00 58.66 99 THR A O 1
ATOM 760 N N . SER A 1 100 ? 17.204 -5.473 4.853 1.00 64.31 100 SER A N 1
ATOM 761 C CA . SER A 1 100 ? 17.429 -4.089 5.305 1.00 64.31 100 SER A CA 1
ATOM 762 C C . SER A 1 100 ? 16.365 -3.649 6.306 1.00 64.31 100 SER A C 1
ATOM 764 O O . SER A 1 100 ? 16.676 -3.048 7.326 1.00 64.31 100 SER A O 1
ATOM 766 N N . THR A 1 101 ? 15.107 -4.046 6.112 1.00 64.00 101 THR A N 1
ATOM 767 C CA . THR A 1 101 ? 14.033 -3.773 7.086 1.00 64.00 101 THR A CA 1
ATOM 768 C C . THR A 1 101 ? 14.295 -4.436 8.443 1.00 64.00 101 THR A C 1
ATOM 770 O O . THR A 1 101 ? 14.122 -3.804 9.486 1.00 64.00 101 THR A O 1
ATOM 773 N N . ARG A 1 102 ? 14.780 -5.685 8.453 1.00 66.31 102 ARG A N 1
ATOM 774 C CA . ARG A 1 102 ? 15.187 -6.370 9.690 1.00 66.31 102 ARG A CA 1
ATOM 775 C C . ARG A 1 102 ? 16.411 -5.714 10.333 1.00 66.31 102 ARG A C 1
ATOM 777 O O . ARG A 1 102 ? 16.409 -5.523 11.546 1.00 66.31 102 ARG A O 1
ATOM 784 N N . LYS A 1 103 ? 17.429 -5.358 9.540 1.00 70.31 103 LYS A N 1
ATOM 785 C CA . LYS A 1 103 ? 18.611 -4.626 10.024 1.00 70.31 103 LYS A CA 1
ATOM 786 C C . LYS A 1 103 ? 18.207 -3.300 10.666 1.00 70.31 103 LYS A C 1
ATOM 788 O O . LYS A 1 103 ? 18.627 -3.051 11.785 1.00 70.31 103 LYS A O 1
ATOM 793 N N . ARG A 1 104 ? 17.293 -2.544 10.050 1.00 68.00 104 ARG A N 1
ATOM 794 C CA . ARG A 1 104 ? 16.733 -1.300 10.603 1.00 68.00 104 ARG A CA 1
ATOM 795 C C . ARG A 1 104 ? 15.996 -1.509 11.920 1.00 68.00 104 ARG A C 1
ATOM 797 O O . ARG A 1 104 ? 16.198 -0.740 12.846 1.00 68.00 104 ARG A O 1
ATOM 804 N N . MET A 1 105 ? 15.177 -2.554 12.049 1.00 66.56 105 MET A N 1
ATOM 805 C CA . MET A 1 105 ? 14.514 -2.854 13.327 1.00 66.56 105 MET A CA 1
ATOM 806 C C . MET A 1 105 ? 15.520 -3.163 14.443 1.00 66.56 105 MET A C 1
ATOM 808 O O . MET A 1 105 ? 15.359 -2.684 15.564 1.00 66.56 105 MET A O 1
ATOM 812 N N . LEU A 1 106 ? 16.569 -3.929 14.132 1.00 70.88 106 LEU A N 1
ATOM 813 C CA . LEU A 1 106 ? 17.654 -4.202 15.076 1.00 70.88 106 LEU A CA 1
ATOM 814 C C . LEU A 1 106 ? 18.433 -2.921 15.401 1.00 70.88 106 LEU A C 1
ATOM 816 O O . LEU A 1 106 ? 18.702 -2.638 16.563 1.00 70.88 106 LEU A O 1
ATOM 820 N N . GLN A 1 107 ? 18.714 -2.095 14.401 1.00 70.19 107 GLN A N 1
ATOM 821 C CA . GLN A 1 107 ? 19.434 -0.836 14.551 1.00 70.19 107 GLN A CA 1
ATOM 822 C C . GLN A 1 107 ? 18.654 0.197 15.369 1.00 70.19 107 GLN A C 1
ATOM 824 O O . GLN A 1 107 ? 19.224 0.808 16.265 1.00 70.19 107 GLN A O 1
ATOM 829 N N . ALA A 1 108 ? 17.346 0.327 15.144 1.00 69.50 108 ALA A N 1
ATOM 830 C CA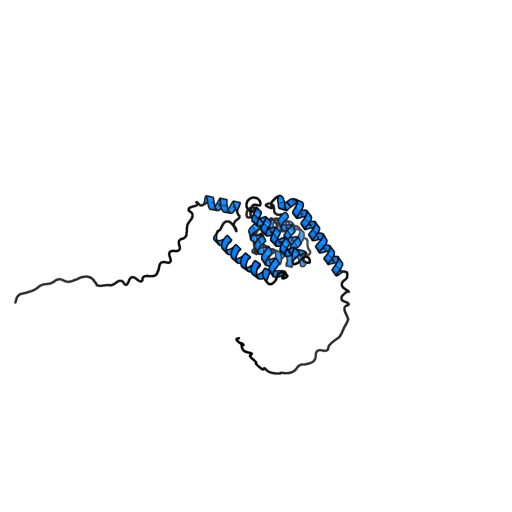 . ALA A 1 108 ? 16.454 1.167 15.941 1.00 69.50 108 ALA A CA 1
ATOM 831 C C . ALA A 1 108 ? 16.353 0.675 17.394 1.00 69.50 108 ALA A C 1
ATOM 833 O O . ALA A 1 108 ? 16.234 1.474 18.319 1.00 69.50 108 ALA A O 1
ATOM 834 N N . SER A 1 109 ? 16.447 -0.641 17.626 1.00 67.25 109 SER A N 1
ATOM 835 C CA . SER A 1 109 ? 16.529 -1.165 18.994 1.00 67.25 109 SER A CA 1
ATOM 836 C C . SER A 1 109 ? 17.853 -0.803 19.676 1.00 67.25 109 SER A C 1
ATOM 838 O O . SER A 1 109 ? 17.846 -0.515 20.869 1.00 67.25 109 SER A O 1
ATOM 840 N N . LEU A 1 110 ? 18.952 -0.725 18.913 1.00 67.62 110 LEU A N 1
ATOM 841 C CA . LEU A 1 110 ? 20.269 -0.288 19.389 1.00 67.62 110 LEU A CA 1
ATOM 842 C C . LEU A 1 110 ? 20.354 1.237 19.578 1.00 67.62 110 LEU A C 1
ATOM 844 O O . LEU A 1 110 ? 21.056 1.685 20.477 1.00 67.62 110 LEU A O 1
ATOM 848 N N . GLN A 1 111 ? 19.611 2.034 18.796 1.00 61.69 111 GLN A N 1
ATOM 849 C CA . GLN A 1 111 ? 19.544 3.503 18.915 1.00 61.69 111 GLN A CA 1
ATOM 850 C C . GLN A 1 111 ? 19.119 3.970 20.312 1.00 61.69 111 GLN A C 1
ATOM 852 O O . GLN A 1 111 ? 19.609 4.985 20.787 1.00 61.69 111 GLN A O 1
ATOM 857 N N . ASN A 1 112 ? 18.262 3.215 21.006 1.00 63.31 112 ASN A N 1
ATOM 858 C CA . ASN A 1 112 ? 17.849 3.563 22.370 1.00 63.31 112 ASN A CA 1
ATOM 859 C C . ASN A 1 112 ? 18.962 3.363 23.420 1.00 63.31 112 ASN A C 1
ATOM 861 O O . ASN A 1 112 ? 18.800 3.814 24.552 1.00 63.31 112 ASN A O 1
ATOM 865 N N . LEU A 1 113 ? 20.055 2.668 23.077 1.00 64.69 113 LEU A N 1
ATOM 866 C CA . LEU A 1 113 ? 21.192 2.409 23.969 1.00 64.69 113 LEU A CA 1
ATOM 867 C C . LEU A 1 113 ? 22.419 3.276 23.661 1.00 64.69 113 LEU A C 1
ATOM 869 O O . LEU A 1 113 ? 23.309 3.369 24.504 1.00 64.69 113 LEU A O 1
ATOM 873 N N . ASP A 1 114 ? 22.476 3.894 22.483 1.00 59.28 114 ASP A N 1
ATOM 874 C CA . ASP A 1 114 ? 23.664 4.589 21.995 1.00 59.28 114 ASP A CA 1
ATOM 875 C C . ASP A 1 114 ? 23.448 6.108 22.065 1.00 59.28 114 ASP A C 1
ATOM 877 O O . ASP A 1 114 ? 22.854 6.717 21.181 1.00 59.28 114 ASP A O 1
ATOM 881 N N . VAL A 1 115 ? 23.884 6.727 23.162 1.00 59.91 115 VAL A N 1
ATOM 882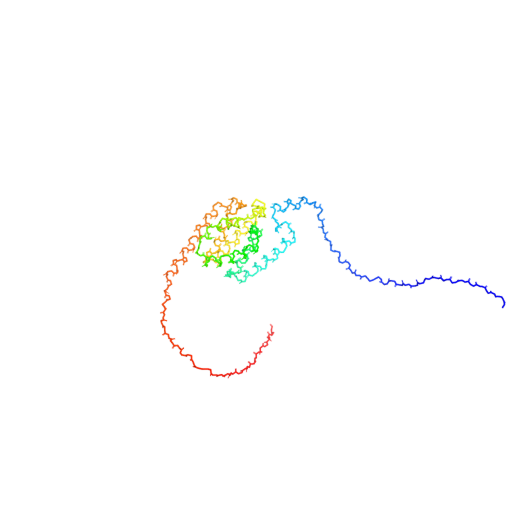 C CA . VAL A 1 115 ? 23.938 8.189 23.327 1.00 59.91 115 VAL A CA 1
ATOM 883 C C . VAL A 1 115 ? 25.400 8.623 23.262 1.00 59.91 115 VAL A C 1
ATOM 885 O O . VAL A 1 115 ? 26.090 8.682 24.278 1.00 59.91 115 VAL A O 1
ATOM 888 N N . GLY A 1 116 ? 25.895 8.893 22.052 1.00 65.38 116 GLY A N 1
ATOM 889 C CA . GLY A 1 116 ? 27.289 9.275 21.819 1.00 65.38 116 GLY A CA 1
ATOM 890 C C . GLY A 1 116 ? 27.557 9.870 20.426 1.00 65.38 116 GLY A C 1
ATOM 891 O O . GLY A 1 116 ? 26.665 9.884 19.578 1.00 65.38 116 GLY A O 1
ATOM 892 N N . PRO A 1 117 ? 28.783 10.369 20.171 1.00 61.38 117 PRO A N 1
ATOM 893 C CA . PRO A 1 117 ? 29.172 11.017 18.909 1.00 61.38 117 PRO A CA 1
ATOM 894 C C . PRO A 1 117 ? 29.079 10.106 17.670 1.00 61.38 117 PRO A C 1
ATOM 896 O O . PRO A 1 117 ? 28.941 10.608 16.559 1.00 61.38 117 PRO A O 1
ATOM 899 N N . THR A 1 118 ? 29.040 8.783 17.853 1.00 61.88 118 THR A N 1
ATOM 900 C CA . THR A 1 118 ? 28.756 7.775 16.813 1.00 61.88 118 THR A CA 1
ATOM 901 C C . THR A 1 118 ? 27.368 7.909 16.175 1.00 61.88 118 THR A C 1
ATOM 903 O O . THR A 1 118 ? 27.120 7.327 15.121 1.00 61.88 118 THR A O 1
ATOM 906 N N . LEU A 1 119 ? 26.451 8.656 16.797 1.00 58.09 119 LEU A N 1
ATOM 907 C CA . LEU A 1 119 ? 25.098 8.879 16.286 1.00 58.09 119 LEU A CA 1
ATOM 908 C C . LEU A 1 119 ? 25.100 9.794 15.046 1.00 58.09 119 LEU A C 1
ATOM 910 O O . LEU A 1 119 ? 24.329 9.557 14.121 1.00 58.09 119 LEU A O 1
ATOM 914 N N . LEU A 1 120 ? 26.012 10.774 14.992 1.00 57.44 120 LEU A N 1
ATOM 915 C CA . LEU A 1 120 ? 26.090 11.764 13.907 1.00 57.44 120 LEU A CA 1
ATOM 916 C C . LEU A 1 120 ? 26.725 11.195 12.629 1.00 57.44 120 LEU A C 1
ATOM 918 O O . LEU A 1 120 ? 26.242 11.458 11.531 1.00 57.44 120 LEU A O 1
ATOM 922 N N . ASP A 1 121 ? 27.749 10.348 12.763 1.00 62.38 121 ASP A N 1
ATOM 923 C CA . ASP A 1 121 ? 28.390 9.672 11.621 1.00 62.38 121 ASP A CA 1
ATOM 924 C C . ASP A 1 121 ? 27.487 8.598 10.983 1.00 62.38 121 ASP A C 1
ATOM 926 O O . ASP A 1 121 ? 27.774 8.091 9.899 1.00 62.38 121 ASP A O 1
ATOM 930 N N . ARG A 1 122 ? 26.378 8.237 11.645 1.00 57.09 122 ARG A N 1
ATOM 931 C CA . ARG A 1 122 ? 25.456 7.197 11.177 1.00 57.09 122 ARG A CA 1
ATOM 932 C C . ARG A 1 122 ? 24.271 7.730 10.374 1.00 57.09 122 ARG A C 1
ATOM 934 O O . ARG A 1 122 ? 23.800 7.033 9.477 1.00 57.09 122 ARG A O 1
ATOM 941 N N . GLU A 1 123 ? 23.825 8.960 10.632 1.00 54.25 123 GLU A N 1
ATOM 942 C CA . GLU A 1 123 ? 22.720 9.591 9.887 1.00 54.25 123 GLU A CA 1
ATOM 943 C C . GLU A 1 123 ? 23.003 9.690 8.380 1.00 54.25 123 GLU A C 1
ATOM 945 O O . GLU A 1 123 ? 22.090 9.555 7.565 1.00 54.25 123 GLU A O 1
ATOM 950 N N . THR A 1 124 ? 24.270 9.854 7.992 1.00 55.19 124 THR A N 1
ATOM 951 C CA . THR A 1 124 ? 24.679 9.943 6.583 1.00 55.19 124 THR A CA 1
ATOM 952 C C . THR A 1 124 ? 24.489 8.627 5.824 1.00 55.19 124 THR A C 1
ATOM 954 O O . THR A 1 124 ? 24.096 8.662 4.662 1.00 55.19 124 THR A O 1
ATOM 957 N N . GLY A 1 125 ? 24.689 7.471 6.468 1.00 54.38 125 GLY A N 1
ATOM 958 C CA . GLY A 1 125 ? 24.422 6.158 5.863 1.00 54.38 125 GLY A CA 1
ATOM 959 C C . GLY A 1 125 ? 22.943 5.751 5.913 1.00 54.38 125 GLY A C 1
ATOM 960 O O . GLY A 1 125 ? 22.430 5.141 4.979 1.00 54.38 125 GLY A O 1
ATOM 961 N N . GLU A 1 126 ? 22.225 6.124 6.978 1.00 53.78 126 GLU A N 1
ATOM 962 C CA . GLU A 1 126 ? 20.796 5.811 7.138 1.00 53.78 126 GLU A CA 1
ATOM 963 C C . GLU A 1 126 ? 19.908 6.586 6.142 1.00 53.78 126 GLU A C 1
ATOM 965 O O . GLU A 1 126 ? 18.867 6.071 5.719 1.00 53.78 126 GLU A O 1
ATOM 970 N N . ALA A 1 127 ? 20.312 7.794 5.734 1.00 49.81 127 ALA A N 1
ATOM 971 C CA . ALA A 1 127 ? 19.599 8.594 4.735 1.00 49.81 127 ALA A CA 1
ATOM 972 C C . ALA A 1 127 ? 19.594 7.940 3.338 1.00 49.81 127 ALA A C 1
ATOM 974 O O . ALA A 1 127 ? 18.561 7.952 2.667 1.00 49.81 127 ALA A O 1
ATOM 975 N N . GLU A 1 128 ? 20.698 7.306 2.929 1.00 51.19 128 GLU A N 1
ATOM 976 C CA . GLU A 1 128 ? 20.796 6.582 1.649 1.00 51.19 128 GLU A CA 1
ATOM 977 C C . GLU A 1 128 ? 19.970 5.280 1.636 1.00 51.19 128 GLU A C 1
ATOM 979 O O . GLU A 1 128 ? 19.502 4.841 0.584 1.00 51.19 128 GLU A O 1
ATOM 984 N N . GLU A 1 129 ? 19.736 4.662 2.799 1.00 53.66 129 GLU A N 1
ATOM 985 C CA . GLU A 1 129 ? 18.924 3.439 2.925 1.00 53.66 129 GLU A CA 1
ATOM 986 C C . GLU A 1 129 ? 17.404 3.701 2.927 1.00 53.66 129 GLU A C 1
ATOM 988 O O . GLU A 1 129 ? 16.612 2.786 2.675 1.00 53.66 129 GLU A O 1
ATOM 993 N N . HIS A 1 130 ? 16.977 4.939 3.206 1.00 51.12 130 HIS A N 1
ATOM 994 C CA . HIS A 1 130 ? 15.573 5.368 3.107 1.00 51.12 130 HIS A CA 1
ATOM 995 C C . HIS A 1 130 ? 15.170 5.779 1.690 1.00 51.12 130 HIS A C 1
ATOM 997 O O . HIS A 1 130 ? 13.988 6.027 1.430 1.00 51.12 130 HIS A O 1
ATOM 1003 N N . GLU A 1 131 ? 16.131 5.833 0.773 1.00 59.19 131 GLU A N 1
ATOM 1004 C CA . GLU A 1 131 ? 15.865 6.083 -0.627 1.00 59.19 131 GLU A CA 1
ATOM 1005 C C . GLU A 1 131 ? 15.161 4.861 -1.229 1.00 59.19 131 GLU A C 1
ATOM 1007 O O . GLU A 1 131 ? 15.649 3.727 -1.196 1.00 59.19 131 GLU A O 1
ATOM 1012 N N . TRP A 1 132 ? 13.957 5.078 -1.753 1.00 63.47 132 TRP A N 1
ATOM 1013 C CA . TRP A 1 132 ? 13.265 4.064 -2.536 1.00 63.47 132 TRP A CA 1
ATOM 1014 C C . TRP A 1 132 ? 14.149 3.686 -3.722 1.00 63.47 132 TRP A C 1
ATOM 1016 O O . TRP A 1 132 ? 14.712 4.571 -4.370 1.00 63.47 132 TRP A O 1
ATOM 1026 N N . GLU A 1 133 ? 14.245 2.396 -4.054 1.00 64.25 133 GLU A N 1
ATOM 1027 C CA . GLU A 1 133 ? 14.841 1.977 -5.324 1.00 64.25 133 GLU A CA 1
ATOM 1028 C C . GLU A 1 133 ? 13.902 2.415 -6.455 1.00 64.25 133 GLU A C 1
ATOM 1030 O O . GLU A 1 133 ? 13.110 1.646 -7.001 1.00 64.25 133 GLU A O 1
ATOM 1035 N N . ALA A 1 134 ? 13.971 3.703 -6.799 1.00 59.78 134 ALA A N 1
ATOM 1036 C CA . ALA A 1 134 ? 13.064 4.362 -7.724 1.00 59.78 134 ALA A CA 1
ATOM 1037 C C . ALA A 1 134 ? 13.056 3.674 -9.092 1.00 59.78 134 ALA A C 1
ATOM 1039 O O . ALA A 1 134 ? 12.085 3.791 -9.830 1.00 59.78 134 ALA A O 1
ATOM 1040 N N . LYS A 1 135 ? 14.109 2.924 -9.430 1.00 63.97 135 LYS A N 1
ATOM 1041 C CA . LYS A 1 135 ? 14.216 2.169 -10.676 1.00 63.97 135 LYS A CA 1
ATOM 1042 C C . LYS A 1 135 ? 13.202 1.025 -10.770 1.00 63.97 135 LYS A C 1
ATOM 1044 O O . LYS A 1 135 ? 12.701 0.784 -11.861 1.00 63.97 135 LYS A O 1
ATOM 1049 N N . GLU A 1 136 ? 12.837 0.398 -9.655 1.00 70.62 136 GLU A N 1
ATOM 1050 C CA . GLU A 1 136 ? 12.024 -0.826 -9.656 1.00 70.62 136 GLU A CA 1
ATOM 1051 C C . GLU A 1 136 ? 10.531 -0.577 -9.425 1.00 70.62 136 GLU A C 1
ATOM 1053 O O . GLU A 1 136 ? 9.713 -1.358 -9.896 1.00 70.62 136 GLU A O 1
ATOM 1058 N N . ALA A 1 137 ? 10.160 0.527 -8.773 1.00 76.69 137 ALA A N 1
ATOM 1059 C CA . ALA A 1 137 ? 8.760 0.842 -8.490 1.00 76.69 137 ALA A CA 1
ATOM 1060 C C . ALA A 1 137 ? 7.899 1.013 -9.757 1.00 76.69 137 ALA A C 1
ATOM 1062 O O . ALA A 1 137 ? 8.379 1.474 -10.800 1.00 76.69 137 ALA A O 1
ATOM 1063 N N . LEU A 1 138 ? 6.606 0.700 -9.640 1.00 82.75 138 LEU A N 1
ATOM 1064 C CA . LEU A 1 138 ? 5.643 0.794 -10.733 1.00 82.75 138 LEU A CA 1
ATOM 1065 C C . LEU A 1 138 ? 5.484 2.252 -11.184 1.00 82.75 138 LEU A C 1
ATOM 1067 O O . LEU A 1 138 ? 5.197 3.139 -10.374 1.00 82.75 138 LEU A O 1
ATOM 1071 N N . ASP A 1 139 ? 5.655 2.505 -12.482 1.00 84.19 139 ASP A N 1
ATOM 1072 C CA . ASP A 1 139 ? 5.501 3.848 -13.038 1.00 84.19 139 ASP A CA 1
ATOM 1073 C C . ASP A 1 139 ? 4.066 4.371 -12.837 1.00 84.19 139 ASP A C 1
ATOM 1075 O O . ASP A 1 139 ? 3.088 3.701 -13.177 1.00 84.19 139 ASP A O 1
ATOM 1079 N N . GLY A 1 140 ? 3.930 5.589 -12.305 1.00 82.44 140 GLY A N 1
ATOM 1080 C CA . GLY A 1 140 ? 2.639 6.201 -11.990 1.00 82.44 140 GLY A CA 1
ATOM 1081 C C . GLY A 1 140 ? 1.751 6.452 -13.213 1.00 82.44 140 GLY A C 1
ATOM 1082 O O . GLY A 1 140 ? 0.535 6.549 -13.060 1.00 82.44 140 GLY A O 1
ATOM 1083 N N . ARG A 1 141 ? 2.325 6.530 -14.427 1.00 81.75 141 ARG A N 1
ATOM 1084 C CA . ARG A 1 141 ? 1.555 6.679 -15.679 1.00 81.75 141 ARG A CA 1
ATOM 1085 C C . ARG A 1 141 ? 0.944 5.364 -16.156 1.00 81.75 141 ARG A C 1
ATOM 1087 O O . ARG A 1 141 ? -0.228 5.336 -16.516 1.00 81.75 141 ARG A O 1
ATOM 1094 N N . HIS A 1 142 ? 1.725 4.287 -16.158 1.00 80.44 142 HIS A N 1
ATOM 1095 C CA . HIS A 1 142 ? 1.289 2.981 -16.663 1.00 80.44 142 HIS A CA 1
ATOM 1096 C C . HIS A 1 142 ? 0.510 2.183 -15.611 1.00 80.44 142 HIS A C 1
ATOM 1098 O O . HIS A 1 142 ? -0.408 1.441 -15.945 1.00 80.44 142 HIS A O 1
ATOM 1104 N N . GLY A 1 143 ? 0.846 2.367 -14.334 1.00 84.88 143 GLY A N 1
ATOM 1105 C CA . GLY A 1 143 ? 0.229 1.694 -13.196 1.00 84.88 143 GLY A CA 1
ATOM 1106 C C . GLY A 1 143 ? -0.802 2.528 -12.444 1.00 84.88 143 GLY A C 1
ATOM 1107 O O . GLY A 1 143 ? -1.043 2.253 -11.270 1.00 84.88 143 GLY A O 1
ATOM 1108 N N . PHE A 1 144 ? -1.386 3.561 -13.057 1.00 88.56 144 PHE A N 1
ATOM 1109 C CA . PHE A 1 144 ? -2.277 4.494 -12.356 1.00 88.56 144 PHE A CA 1
ATOM 1110 C C . PHE A 1 144 ? -3.428 3.793 -11.618 1.00 88.56 144 PHE A C 1
ATOM 1112 O O . PHE A 1 144 ? -3.759 4.159 -10.491 1.00 88.56 144 PHE A O 1
ATOM 1119 N N . GLU A 1 145 ? -4.010 2.754 -12.219 1.00 89.81 145 GLU A N 1
ATOM 1120 C CA . GLU A 1 145 ? -5.076 1.971 -11.587 1.00 89.81 145 GLU A CA 1
ATOM 1121 C C . GLU A 1 145 ? -4.610 1.277 -10.305 1.00 89.81 145 GLU A C 1
ATOM 1123 O O . GLU A 1 145 ? -5.363 1.235 -9.334 1.00 89.81 145 GLU A O 1
ATOM 1128 N N . GLU A 1 146 ? -3.366 0.798 -10.258 1.00 89.44 146 GLU A N 1
ATOM 1129 C CA . GLU A 1 146 ? -2.798 0.160 -9.069 1.00 89.44 146 GLU A CA 1
ATOM 1130 C C . GLU A 1 146 ? -2.453 1.184 -7.985 1.00 89.44 146 GLU A C 1
ATOM 1132 O O . GLU A 1 146 ? -2.742 0.967 -6.810 1.00 89.44 146 GLU A O 1
ATOM 1137 N N . TRP A 1 147 ? -1.941 2.356 -8.367 1.00 90.88 147 TRP A N 1
ATOM 1138 C CA . TRP A 1 147 ? -1.758 3.478 -7.438 1.00 90.88 147 TRP A CA 1
ATOM 1139 C C . TRP A 1 147 ? -3.092 3.952 -6.846 1.00 90.88 147 TRP A C 1
ATOM 1141 O O . TRP A 1 147 ? -3.201 4.202 -5.641 1.00 90.88 147 TRP A O 1
ATOM 1151 N N . ARG A 1 148 ? -4.138 4.027 -7.674 1.00 92.00 148 ARG A N 1
ATOM 1152 C CA . ARG A 1 148 ? -5.495 4.376 -7.241 1.00 92.00 148 ARG A CA 1
ATOM 1153 C C . ARG A 1 148 ? -6.117 3.282 -6.376 1.00 92.00 148 ARG A C 1
ATOM 1155 O O . ARG A 1 148 ? -6.781 3.604 -5.390 1.00 92.00 148 ARG A O 1
ATOM 1162 N N . SER A 1 149 ? -5.907 2.009 -6.713 1.00 92.94 149 SER A N 1
ATOM 1163 C CA . SER A 1 149 ? -6.394 0.875 -5.920 1.00 92.94 149 SER A CA 1
ATOM 1164 C C . SER A 1 149 ? -5.728 0.860 -4.542 1.00 92.94 149 SER A C 1
ATOM 1166 O O . SER A 1 149 ? -6.420 0.724 -3.530 1.00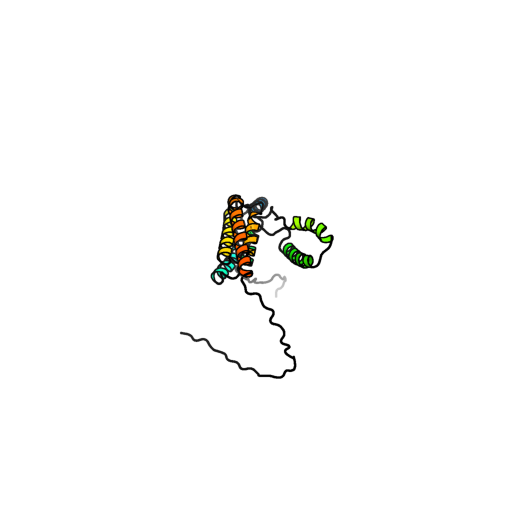 92.94 149 SER A O 1
ATOM 1168 N N . LEU A 1 150 ? -4.419 1.126 -4.482 1.00 92.81 150 LEU A N 1
ATOM 1169 C CA . LEU A 1 150 ? -3.659 1.285 -3.247 1.00 92.81 150 LEU A CA 1
ATOM 1170 C C . LEU A 1 150 ? -4.240 2.419 -2.394 1.00 92.81 150 LEU A C 1
ATOM 1172 O O . LEU A 1 150 ? -4.629 2.176 -1.251 1.00 92.81 150 LEU A O 1
ATOM 1176 N N . ALA A 1 151 ? -4.394 3.621 -2.955 1.00 93.62 151 ALA A N 1
ATOM 1177 C CA . ALA A 1 151 ? -4.987 4.761 -2.251 1.00 93.62 151 ALA A CA 1
ATOM 1178 C C . ALA A 1 151 ? -6.392 4.443 -1.703 1.00 93.62 151 ALA A C 1
ATOM 1180 O O . ALA A 1 151 ? -6.669 4.663 -0.522 1.00 93.62 151 ALA A O 1
ATOM 1181 N N . ALA A 1 152 ? -7.248 3.810 -2.511 1.00 94.00 152 ALA A N 1
ATOM 1182 C CA . ALA A 1 152 ? -8.577 3.382 -2.081 1.00 94.00 152 ALA A CA 1
ATOM 1183 C C . ALA A 1 152 ? -8.527 2.361 -0.926 1.00 94.00 152 ALA A C 1
ATOM 1185 O O . ALA A 1 152 ? -9.359 2.413 -0.014 1.00 94.00 152 ALA A O 1
ATOM 1186 N N . THR A 1 153 ? -7.548 1.446 -0.913 1.00 95.00 153 THR A N 1
ATOM 1187 C CA . THR A 1 153 ? -7.377 0.517 0.218 1.00 95.00 153 THR A CA 1
ATOM 1188 C C . THR A 1 153 ? -6.947 1.216 1.505 1.00 95.00 153 THR A C 1
ATOM 1190 O O . THR A 1 153 ? -7.461 0.854 2.566 1.00 95.00 153 THR A O 1
ATOM 1193 N N . PHE A 1 154 ? -6.094 2.244 1.429 1.00 94.00 154 PHE A N 1
ATOM 1194 C CA . PHE A 1 154 ? -5.739 3.072 2.587 1.00 94.00 154 PHE A CA 1
ATOM 1195 C C . PHE A 1 154 ? -6.943 3.838 3.124 1.00 94.00 154 PHE A C 1
ATOM 1197 O O . PHE A 1 154 ? -7.199 3.808 4.326 1.00 94.00 154 PHE A O 1
ATOM 1204 N N . GLU A 1 155 ? -7.729 4.466 2.253 1.00 93.38 155 GLU A N 1
ATOM 1205 C CA . GLU A 1 155 ? -8.943 5.179 2.661 1.00 93.38 155 GLU A CA 1
ATOM 1206 C C . GLU A 1 155 ? -9.958 4.250 3.329 1.00 93.38 155 GLU A C 1
ATOM 1208 O O . GLU A 1 155 ? -10.571 4.612 4.338 1.00 93.38 155 GLU A O 1
ATOM 1213 N N . ARG A 1 156 ? -10.104 3.024 2.814 1.00 95.06 156 ARG A N 1
ATOM 1214 C CA . ARG A 1 156 ? -10.948 1.995 3.432 1.00 95.06 156 ARG A CA 1
ATOM 1215 C C . ARG A 1 156 ? -10.416 1.592 4.810 1.00 95.06 156 ARG A C 1
ATOM 1217 O O . ARG A 1 156 ? -11.196 1.545 5.758 1.00 95.06 156 ARG A O 1
ATOM 1224 N N . ALA A 1 157 ? -9.107 1.371 4.940 1.00 94.62 157 ALA A N 1
ATOM 1225 C CA . ALA A 1 157 ? -8.471 1.042 6.217 1.00 94.62 157 ALA A CA 1
ATOM 1226 C C . ALA A 1 157 ? -8.670 2.155 7.257 1.00 94.62 157 ALA A C 1
ATOM 1228 O O . ALA A 1 157 ? -9.057 1.892 8.395 1.00 94.62 157 ALA A O 1
ATOM 1229 N N . ILE A 1 158 ? -8.467 3.407 6.847 1.00 92.56 158 ILE A N 1
ATOM 1230 C CA . ILE A 1 158 ? -8.639 4.598 7.684 1.00 92.56 158 ILE A CA 1
ATOM 1231 C C . ILE A 1 158 ? -10.102 4.769 8.104 1.00 92.56 158 ILE A C 1
ATOM 1233 O O . ILE A 1 158 ? -10.369 5.096 9.259 1.00 92.56 158 ILE A O 1
ATOM 1237 N N . ARG A 1 159 ? -11.063 4.504 7.209 1.00 91.56 159 ARG A N 1
ATOM 1238 C CA . ARG A 1 159 ? -12.495 4.528 7.546 1.00 91.56 159 ARG A CA 1
ATOM 1239 C C . ARG A 1 159 ? -12.850 3.476 8.599 1.00 91.56 159 ARG A C 1
ATOM 1241 O O . ARG A 1 159 ? -13.663 3.755 9.476 1.00 91.56 159 ARG A O 1
ATOM 1248 N N . CYS A 1 160 ? -12.239 2.293 8.530 1.00 92.44 160 CYS A N 1
ATOM 1249 C CA . CYS A 1 160 ? -12.438 1.230 9.515 1.00 92.44 160 CYS A CA 1
ATOM 1250 C C . CYS A 1 160 ? -11.726 1.514 10.852 1.00 92.44 160 CYS A C 1
ATOM 1252 O O . CYS A 1 160 ? -12.268 1.192 11.908 1.00 92.44 160 CYS A O 1
ATOM 1254 N N . LEU A 1 161 ? -10.533 2.121 10.828 1.00 91.00 161 LEU A N 1
ATOM 1255 C CA . LEU A 1 161 ? -9.710 2.394 12.013 1.00 91.00 161 LEU A CA 1
ATOM 1256 C C . LEU A 1 161 ? -9.199 3.851 12.048 1.00 91.00 161 LEU A C 1
ATOM 1258 O O . LEU A 1 161 ? -7.990 4.086 11.958 1.00 91.00 161 LEU A O 1
ATOM 1262 N N . PRO A 1 162 ? -10.074 4.850 12.264 1.00 86.81 162 PRO A N 1
ATOM 1263 C CA . PRO A 1 162 ? -9.679 6.263 12.219 1.00 86.81 162 PRO A CA 1
ATOM 1264 C C . PRO A 1 162 ? -8.755 6.667 13.376 1.00 86.81 162 PRO A C 1
ATOM 1266 O O . PRO A 1 162 ? -7.997 7.628 13.262 1.00 86.81 162 PRO A O 1
ATOM 1269 N N . LYS A 1 163 ? -8.785 5.909 14.482 1.00 85.12 163 LYS A N 1
ATOM 1270 C CA . LYS A 1 163 ? -7.986 6.148 15.694 1.00 85.12 163 LYS A CA 1
ATOM 1271 C C . LYS A 1 163 ? -6.526 5.675 15.586 1.00 85.12 163 LYS A C 1
ATOM 1273 O O . LYS A 1 163 ? -5.797 5.716 16.571 1.00 85.12 163 LYS A O 1
ATOM 1278 N N . MET A 1 164 ? -6.091 5.176 14.430 1.00 86.50 164 MET A N 1
ATOM 1279 C CA . MET A 1 164 ? -4.752 4.608 14.263 1.00 86.50 164 MET A CA 1
ATOM 1280 C C . MET A 1 164 ? -3.863 5.562 13.453 1.00 86.50 164 MET A C 1
ATOM 1282 O O . MET A 1 164 ? -3.890 5.518 12.222 1.00 86.50 164 MET A O 1
ATOM 1286 N N . PRO A 1 165 ? -3.025 6.401 14.098 1.00 85.50 165 PRO A N 1
ATOM 1287 C CA . PRO A 1 165 ? -2.182 7.374 13.392 1.00 85.50 165 PRO A CA 1
ATOM 1288 C C . PRO A 1 165 ? -1.160 6.708 12.461 1.00 85.50 165 PRO A C 1
ATOM 1290 O O . PRO A 1 165 ? -0.750 7.293 11.465 1.00 85.50 165 PRO A O 1
ATOM 1293 N N . ARG A 1 166 ? -0.787 5.452 12.730 1.00 86.88 166 ARG A N 1
ATOM 1294 C CA . ARG A 1 166 ? 0.162 4.700 11.898 1.00 86.88 166 ARG A CA 1
ATOM 1295 C C . ARG A 1 166 ? -0.320 4.500 10.459 1.00 86.88 166 ARG A C 1
ATOM 1297 O O . ARG A 1 166 ? 0.501 4.574 9.553 1.00 86.88 166 ARG A O 1
ATOM 1304 N N . PHE A 1 167 ? -1.621 4.292 10.228 1.00 90.12 167 PHE A N 1
ATOM 1305 C CA . PHE A 1 167 ? -2.142 4.156 8.860 1.00 90.12 167 PHE A CA 1
ATOM 1306 C C . PHE A 1 167 ? -2.085 5.465 8.087 1.00 90.12 167 PHE A C 1
ATOM 1308 O O . PHE A 1 167 ? -1.779 5.452 6.901 1.00 90.12 167 PHE A O 1
ATOM 1315 N N . TRP A 1 168 ? -2.304 6.587 8.767 1.00 89.94 168 TRP A N 1
ATOM 1316 C CA . TRP A 1 168 ? -2.150 7.905 8.170 1.00 89.94 168 TRP A CA 1
ATOM 1317 C C . TRP A 1 168 ? -0.703 8.189 7.767 1.00 89.94 168 TRP A C 1
ATOM 1319 O O . TRP A 1 168 ? -0.465 8.649 6.656 1.00 89.94 168 TRP A O 1
ATOM 1329 N N . LEU A 1 169 ? 0.264 7.866 8.633 1.00 88.00 169 LEU A N 1
ATOM 1330 C CA . LEU A 1 169 ? 1.688 8.041 8.329 1.00 88.00 169 LEU A CA 1
ATOM 1331 C C . LEU A 1 169 ? 2.131 7.167 7.151 1.00 88.00 169 LEU A C 1
ATOM 1333 O O . LEU A 1 169 ? 2.803 7.652 6.244 1.00 88.00 169 LEU A O 1
ATOM 1337 N N . LEU A 1 170 ? 1.704 5.899 7.131 1.00 87.50 170 LEU A N 1
ATOM 1338 C CA . LEU A 1 170 ? 1.953 5.005 5.999 1.00 87.50 170 LEU A CA 1
ATOM 1339 C C . LEU A 1 170 ? 1.334 5.560 4.713 1.00 87.50 170 LEU A C 1
ATOM 1341 O O . LEU A 1 170 ? 1.993 5.577 3.679 1.00 87.50 170 LEU A O 1
ATOM 1345 N N . TYR A 1 171 ? 0.103 6.066 4.781 1.00 90.88 171 TYR A N 1
ATOM 1346 C CA . TYR A 1 171 ? -0.567 6.627 3.615 1.00 90.88 171 TYR A CA 1
ATOM 1347 C C . TYR A 1 171 ? 0.149 7.867 3.070 1.00 90.88 171 TYR A C 1
ATOM 1349 O O . TYR A 1 171 ? 0.394 7.963 1.872 1.00 90.88 171 TYR A O 1
ATOM 1357 N N . VAL A 1 172 ? 0.555 8.784 3.949 1.00 89.12 172 VAL A N 1
ATOM 1358 C CA . VAL A 1 172 ? 1.295 9.991 3.561 1.00 89.12 172 VAL A CA 1
ATOM 1359 C C . VAL A 1 172 ? 2.651 9.637 2.939 1.00 89.12 172 VAL A C 1
ATOM 1361 O O . VAL A 1 172 ? 3.051 10.264 1.960 1.00 89.12 172 VAL A O 1
ATOM 1364 N N . SER A 1 173 ? 3.319 8.589 3.437 1.00 86.38 173 SER A N 1
ATOM 1365 C CA . SER A 1 173 ? 4.621 8.152 2.915 1.00 86.38 173 SER A CA 1
ATOM 1366 C C . SER A 1 173 ? 4.601 7.781 1.423 1.00 86.38 173 SER A C 1
ATOM 1368 O O . SER A 1 173 ? 5.592 7.981 0.726 1.00 86.38 173 SER A O 1
ATOM 1370 N N . ILE A 1 174 ? 3.453 7.329 0.908 1.00 88.44 174 ILE A N 1
ATOM 1371 C CA . ILE A 1 174 ? 3.256 6.945 -0.500 1.00 88.44 174 ILE A CA 1
ATOM 1372 C C . ILE A 1 174 ? 3.367 8.149 -1.435 1.00 88.44 174 ILE A C 1
ATOM 1374 O O . ILE A 1 174 ? 3.861 8.024 -2.555 1.00 88.44 174 ILE A O 1
ATOM 1378 N N . PHE A 1 175 ? 2.938 9.329 -0.984 1.00 87.62 175 PHE A N 1
ATOM 1379 C CA . PHE A 1 175 ? 2.939 10.529 -1.820 1.00 87.62 175 PHE A CA 1
ATOM 1380 C C . PHE A 1 175 ? 4.327 11.141 -2.002 1.00 87.62 175 PHE A C 1
ATOM 1382 O O . PHE A 1 175 ? 4.532 11.877 -2.963 1.00 87.62 175 PHE A O 1
ATOM 1389 N N . PHE A 1 176 ? 5.278 10.811 -1.125 1.00 83.81 176 PHE A N 1
ATOM 1390 C CA . PHE A 1 176 ? 6.673 11.243 -1.242 1.00 83.81 176 PHE A CA 1
ATOM 1391 C C . PHE A 1 176 ? 7.495 10.379 -2.206 1.00 83.81 176 PHE A C 1
ATOM 1393 O O . PHE A 1 176 ? 8.680 10.632 -2.409 1.00 83.81 176 PHE A O 1
ATOM 1400 N N . HIS A 1 177 ? 6.886 9.360 -2.812 1.00 83.75 177 HIS A N 1
ATOM 1401 C CA . HIS A 1 177 ? 7.572 8.499 -3.759 1.00 83.75 177 HIS A CA 1
ATOM 1402 C C . HIS A 1 177 ? 7.839 9.234 -5.093 1.00 83.75 177 HIS A C 1
ATOM 1404 O O . HIS A 1 177 ? 6.913 9.829 -5.651 1.00 83.75 177 HIS A O 1
ATOM 1410 N N . PRO A 1 178 ? 9.051 9.154 -5.680 1.00 83.81 178 PRO A N 1
ATOM 1411 C CA . PRO A 1 178 ? 9.409 9.909 -6.890 1.00 83.81 178 PRO A CA 1
ATOM 1412 C C . PRO A 1 178 ? 8.575 9.540 -8.130 1.00 83.81 178 PRO A C 1
ATOM 1414 O O . PRO A 1 178 ? 8.362 10.375 -9.002 1.00 83.81 178 PRO A O 1
ATOM 1417 N N . LYS A 1 179 ? 8.069 8.301 -8.202 1.00 84.38 179 LYS A N 1
ATOM 1418 C CA . LYS A 1 179 ? 7.170 7.820 -9.275 1.00 84.38 179 LYS A CA 1
ATOM 1419 C C . LYS A 1 179 ? 5.672 8.021 -8.988 1.00 84.38 179 LYS A C 1
ATOM 1421 O O . LYS A 1 179 ? 4.841 7.526 -9.745 1.00 84.38 179 LYS A O 1
ATOM 1426 N N . CYS A 1 180 ? 5.313 8.701 -7.897 1.00 86.00 180 CYS A N 1
ATOM 1427 C CA . CYS A 1 180 ? 3.912 8.947 -7.558 1.00 86.00 180 CYS A CA 1
ATOM 1428 C C . CYS A 1 180 ? 3.224 9.766 -8.673 1.00 86.00 180 CYS A C 1
ATOM 1430 O O . CYS A 1 180 ? 3.777 10.779 -9.119 1.00 86.00 180 CYS A O 1
ATOM 1432 N N . PRO A 1 181 ? 2.025 9.370 -9.143 1.00 88.88 181 PRO A N 1
ATOM 1433 C CA . PRO A 1 181 ? 1.309 10.128 -10.159 1.00 88.88 181 PRO A CA 1
ATOM 1434 C C . PRO A 1 181 ? 0.923 11.518 -9.633 1.00 88.88 181 PRO A C 1
ATOM 1436 O O . PRO A 1 181 ? 0.469 11.676 -8.498 1.00 88.88 181 PRO A O 1
ATOM 1439 N N . GLN A 1 182 ? 1.052 12.535 -10.490 1.00 84.25 182 GLN A N 1
ATOM 1440 C CA . GLN A 1 182 ? 0.801 13.940 -10.131 1.00 84.25 182 GLN A CA 1
ATOM 1441 C C . GLN A 1 182 ? -0.628 14.196 -9.624 1.00 84.25 182 GLN A C 1
ATOM 1443 O O . GLN A 1 182 ? -0.857 15.096 -8.817 1.00 84.25 182 GLN A O 1
ATOM 1448 N N . GLU A 1 183 ? -1.592 13.384 -10.064 1.00 85.50 183 GLU A N 1
ATOM 1449 C CA . GLU A 1 183 ? -2.982 13.455 -9.608 1.00 85.50 183 GLU A CA 1
ATOM 1450 C C . GLU A 1 183 ? -3.125 13.146 -8.110 1.00 85.50 183 GLU A C 1
ATOM 1452 O O . GLU A 1 183 ? -3.948 13.760 -7.428 1.00 85.50 183 GLU A O 1
ATOM 1457 N N . LEU A 1 184 ? -2.295 12.238 -7.584 1.00 83.50 184 LEU A N 1
ATOM 1458 C CA . LEU A 1 184 ? -2.296 11.844 -6.174 1.00 83.50 184 LEU A CA 1
ATOM 1459 C C . LEU A 1 184 ? -1.313 12.670 -5.330 1.00 83.50 184 LEU A C 1
ATOM 1461 O O . LEU A 1 184 ? -1.543 12.858 -4.138 1.00 83.50 184 LEU A O 1
ATOM 1465 N N . SER A 1 185 ? -0.229 13.192 -5.904 1.00 80.62 185 SER A N 1
ATOM 1466 C CA . SER A 1 185 ? 0.828 13.837 -5.109 1.00 80.62 185 SER A CA 1
ATOM 1467 C C . SER A 1 185 ? 0.463 15.223 -4.563 1.00 80.62 185 SER A C 1
ATOM 1469 O O . SER A 1 185 ? 0.964 15.617 -3.517 1.00 80.62 185 SER A O 1
ATOM 1471 N N . GLY A 1 186 ? -0.401 15.980 -5.246 1.00 82.31 186 GLY A N 1
ATOM 1472 C CA . GLY A 1 186 ? -0.669 17.378 -4.892 1.00 82.31 186 GLY A CA 1
ATOM 1473 C C . GLY A 1 186 ? -1.763 17.559 -3.835 1.00 82.31 186 GLY A C 1
ATOM 1474 O O . GLY A 1 186 ? -1.534 17.552 -2.624 1.00 82.31 186 GLY A O 1
ATOM 1475 N N . ARG A 1 187 ? -2.995 17.784 -4.308 1.00 80.50 187 ARG A N 1
ATOM 1476 C CA . ARG A 1 187 ? -4.150 18.090 -3.443 1.00 80.50 187 ARG A CA 1
ATOM 1477 C C . ARG A 1 187 ? -4.444 16.965 -2.456 1.00 80.50 187 ARG A C 1
ATOM 1479 O O . ARG A 1 187 ? -4.762 17.228 -1.300 1.00 80.50 187 ARG A O 1
ATOM 1486 N N . HIS A 1 188 ? -4.310 15.727 -2.914 1.00 82.19 188 HIS A N 1
ATOM 1487 C CA . HIS A 1 188 ? -4.647 14.550 -2.128 1.00 82.19 188 HIS A CA 1
ATOM 1488 C C . HIS A 1 188 ? -3.669 14.317 -0.968 1.00 82.19 188 HIS A C 1
ATOM 1490 O O . HIS A 1 188 ? -4.100 14.074 0.161 1.00 82.19 188 HIS A O 1
ATOM 1496 N N . ALA A 1 189 ? -2.368 14.520 -1.194 1.00 84.44 189 ALA A N 1
ATOM 1497 C CA . ALA A 1 189 ? -1.352 14.438 -0.143 1.00 84.44 189 ALA A CA 1
ATOM 1498 C C . ALA A 1 189 ? -1.537 15.499 0.950 1.00 84.44 189 ALA A C 1
ATOM 1500 O O . ALA A 1 189 ? -1.431 15.191 2.142 1.00 84.44 189 ALA A O 1
ATOM 1501 N N . LYS A 1 190 ? -1.869 16.738 0.559 1.00 85.62 190 LYS A N 1
ATOM 1502 C CA . LYS A 1 190 ? -2.147 17.818 1.516 1.00 85.62 190 LYS A CA 1
ATOM 1503 C C . LYS A 1 190 ? -3.368 17.499 2.376 1.00 85.62 190 LYS A C 1
ATOM 1505 O O . LYS A 1 190 ? -3.281 17.540 3.599 1.00 85.62 190 LYS A O 1
ATOM 1510 N N . LEU A 1 191 ? -4.483 17.127 1.745 1.00 84.38 191 LEU A N 1
ATOM 1511 C CA . LEU A 1 191 ? -5.717 16.788 2.459 1.00 84.38 191 LEU A CA 1
ATOM 1512 C C . LEU A 1 191 ? -5.511 15.616 3.421 1.00 84.38 191 LEU A C 1
ATOM 1514 O O . LEU A 1 191 ? -5.992 15.651 4.553 1.00 84.38 191 LEU A O 1
ATOM 1518 N N . THR A 1 192 ? -4.768 14.599 2.990 1.00 85.44 192 THR A N 1
ATOM 1519 C CA . THR A 1 192 ? -4.453 13.439 3.826 1.00 85.44 192 THR A CA 1
ATOM 1520 C C . THR A 1 192 ? -3.590 13.832 5.021 1.00 85.44 192 THR A C 1
ATOM 1522 O O . THR A 1 192 ? -3.898 13.429 6.141 1.00 85.44 192 THR A O 1
ATOM 1525 N N . SER A 1 193 ? -2.560 14.654 4.809 1.00 83.25 193 SER A N 1
ATOM 1526 C CA . SER A 1 193 ? -1.704 15.173 5.883 1.00 83.25 193 SER A CA 1
ATOM 1527 C C . SER A 1 193 ? -2.503 15.994 6.902 1.00 83.25 193 SER A C 1
ATOM 1529 O O . SER A 1 193 ? -2.411 15.748 8.104 1.00 83.25 193 SER A O 1
ATOM 1531 N N . ASP A 1 194 ? -3.364 16.902 6.440 1.00 85.56 194 ASP A N 1
ATOM 1532 C CA . ASP A 1 194 ? -4.214 17.715 7.318 1.00 85.56 194 ASP A CA 1
ATOM 1533 C C . ASP A 1 194 ? -5.200 16.846 8.121 1.00 85.56 194 ASP A C 1
ATOM 1535 O O . ASP A 1 194 ? -5.440 17.070 9.312 1.00 85.56 194 ASP A O 1
ATOM 1539 N N . CYS A 1 195 ? -5.782 15.824 7.491 1.00 83.88 195 CYS A N 1
ATOM 1540 C CA . CYS A 1 195 ? -6.652 14.864 8.169 1.00 83.88 195 CYS A CA 1
ATOM 1541 C C . CYS A 1 195 ? -5.892 14.000 9.185 1.00 83.88 195 CYS A C 1
ATOM 1543 O O . CYS A 1 195 ? -6.413 13.769 10.277 1.00 83.88 195 CYS A O 1
ATOM 1545 N N . ALA A 1 196 ? -4.659 13.596 8.876 1.00 84.19 196 ALA A N 1
ATOM 1546 C CA . ALA A 1 196 ? -3.792 12.854 9.786 1.00 84.19 196 ALA A CA 1
ATOM 1547 C C . ALA A 1 196 ? -3.499 13.645 11.069 1.00 84.19 196 ALA A C 1
ATOM 1549 O O . ALA A 1 196 ? -3.652 13.108 12.169 1.00 84.19 196 ALA A O 1
ATOM 1550 N N . LEU A 1 197 ? -3.137 14.927 10.931 1.00 83.44 197 LEU A N 1
ATOM 1551 C CA . LEU A 1 197 ? -2.847 15.824 12.056 1.00 83.44 197 LEU A CA 1
ATOM 1552 C C . LEU A 1 197 ? -4.076 16.061 12.942 1.00 83.44 197 LEU A C 1
ATOM 1554 O O . LEU A 1 197 ? -3.975 16.090 14.169 1.00 83.44 197 LEU A O 1
ATOM 1558 N N . ARG A 1 198 ? -5.264 16.188 12.342 1.00 83.19 198 ARG A N 1
ATOM 1559 C CA . ARG A 1 198 ? -6.515 16.313 13.107 1.00 83.19 198 ARG A CA 1
ATOM 1560 C C . ARG A 1 198 ? -6.871 15.020 13.836 1.00 83.19 198 ARG A C 1
ATOM 1562 O O . ARG A 1 198 ? -7.240 15.067 15.007 1.00 83.19 198 ARG A O 1
ATOM 1569 N N . ALA A 1 199 ? -6.735 13.872 13.174 1.00 80.50 199 ALA A N 1
ATOM 1570 C CA . ALA A 1 199 ? -7.031 12.574 13.775 1.00 80.50 199 ALA A CA 1
ATOM 1571 C C . ALA A 1 199 ? -6.106 12.262 14.967 1.00 80.50 199 ALA A C 1
ATOM 1573 O O . ALA A 1 1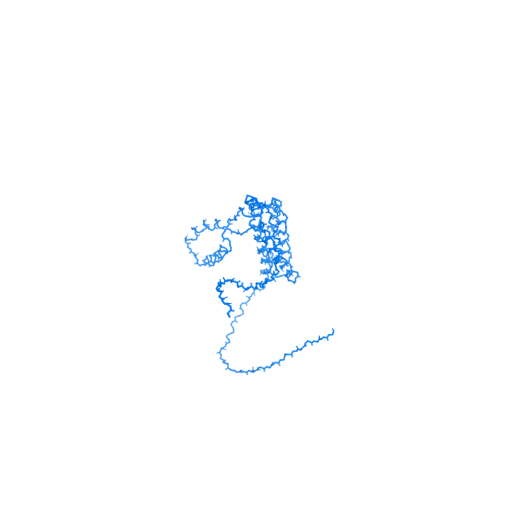99 ? -6.573 11.762 15.992 1.00 80.50 199 ALA A O 1
ATOM 1574 N N . SER A 1 200 ? -4.815 12.592 14.868 1.00 74.19 200 SER A N 1
ATOM 1575 C CA . SER A 1 200 ? -3.851 12.402 15.959 1.00 74.19 200 SER A CA 1
ATOM 1576 C C . SER A 1 200 ? -4.054 13.393 17.112 1.00 74.19 200 SER A C 1
ATOM 1578 O O . SER A 1 200 ? -3.983 12.996 18.276 1.00 74.19 200 SER A O 1
ATOM 1580 N N . SER A 1 201 ? -4.382 14.654 16.813 1.00 76.62 201 SER A N 1
ATOM 1581 C CA . SER A 1 201 ? -4.675 15.675 17.829 1.00 76.62 201 SER A CA 1
ATOM 1582 C C . SER A 1 201 ? -5.901 15.313 18.682 1.00 76.62 201 SER A C 1
ATOM 1584 O O . SER A 1 201 ? -5.850 15.365 19.913 1.00 76.62 201 SER A O 1
ATOM 1586 N N . LEU A 1 202 ? -6.977 14.823 18.055 1.00 72.38 202 LEU A N 1
ATOM 1587 C CA . LEU A 1 202 ? -8.187 14.376 18.761 1.00 72.38 202 LEU A CA 1
ATOM 1588 C C . LEU A 1 202 ? -7.951 13.150 19.661 1.00 72.38 202 LEU A C 1
ATOM 1590 O O . LEU A 1 202 ? -8.654 12.961 20.657 1.00 72.38 202 LEU A O 1
ATOM 1594 N N . LEU A 1 203 ? -6.961 12.316 19.339 1.00 68.75 203 LEU A N 1
ATOM 1595 C CA . LEU A 1 203 ? -6.525 11.223 20.211 1.00 68.75 203 LEU A CA 1
ATOM 1596 C C . LEU A 1 203 ? -5.757 11.725 21.428 1.00 68.75 203 LEU A C 1
ATOM 1598 O O . LEU A 1 203 ? -5.971 11.208 22.522 1.00 68.75 203 LEU A O 1
ATOM 1602 N N . LEU A 1 204 ? -4.884 12.722 21.264 1.00 66.75 204 LEU A N 1
ATOM 1603 C CA . LEU A 1 204 ? -4.171 13.324 22.394 1.00 66.75 204 LEU A CA 1
ATOM 1604 C C . LEU A 1 204 ? -5.139 14.024 23.360 1.00 66.75 204 LEU A C 1
ATOM 1606 O O . LEU A 1 204 ? -5.031 13.841 24.570 1.00 66.75 204 LEU A O 1
ATOM 1610 N N . ALA A 1 205 ? -6.129 14.749 22.833 1.00 68.69 205 ALA A N 1
ATOM 1611 C CA . ALA A 1 205 ? -7.140 15.432 23.642 1.00 68.69 205 ALA A CA 1
ATOM 1612 C C . ALA A 1 205 ? -8.061 14.467 24.423 1.00 68.69 205 ALA A C 1
ATOM 1614 O O . ALA A 1 205 ? -8.511 14.782 25.522 1.00 68.69 205 ALA A O 1
ATOM 1615 N N . ASN A 1 206 ? -8.322 13.266 23.895 1.00 59.91 206 ASN A N 1
ATOM 1616 C CA . ASN A 1 206 ? -9.069 12.230 24.623 1.00 59.91 206 ASN A CA 1
ATOM 1617 C C . ASN A 1 206 ? -8.212 11.471 25.652 1.00 59.91 206 ASN A C 1
ATOM 1619 O O . ASN A 1 206 ? -8.744 10.910 26.608 1.00 59.91 206 ASN A O 1
ATOM 1623 N N . GLN A 1 207 ? -6.887 11.439 25.487 1.00 59.94 207 GLN A N 1
ATOM 1624 C CA . GLN A 1 207 ? -5.995 10.827 26.476 1.00 59.94 207 GLN A CA 1
ATOM 1625 C C . GLN A 1 207 ? -5.817 11.706 27.720 1.00 59.94 207 GLN A C 1
ATOM 1627 O O . GLN A 1 207 ? -5.693 11.166 28.815 1.00 59.94 207 GLN A O 1
ATOM 1632 N N . SER A 1 208 ? -5.879 13.038 27.590 1.00 56.50 208 SER A N 1
ATOM 1633 C CA . SER A 1 208 ? -5.804 13.952 28.743 1.00 56.50 208 SER A CA 1
ATOM 1634 C C . SER A 1 208 ? -7.072 13.977 29.607 1.00 56.50 208 SER A C 1
ATOM 1636 O O . SER A 1 208 ? -7.024 14.426 30.749 1.00 56.50 208 SER A O 1
ATOM 1638 N N . THR A 1 209 ? -8.196 13.474 29.090 1.00 54.81 209 THR A N 1
ATOM 1639 C CA . THR A 1 209 ? -9.475 13.355 29.814 1.00 54.81 209 THR A CA 1
ATOM 1640 C C . THR A 1 209 ? -9.714 11.963 30.400 1.00 54.81 209 THR A C 1
ATOM 1642 O O . THR A 1 209 ? -10.694 11.766 31.118 1.00 54.81 209 THR A O 1
ATOM 1645 N N . SER A 1 210 ? -8.809 11.002 30.171 1.00 43.09 210 SER A N 1
ATOM 1646 C CA . SER A 1 210 ? -8.818 9.763 30.950 1.00 43.09 210 SER A CA 1
ATOM 1647 C C . SER A 1 210 ? -8.396 10.081 32.385 1.00 43.09 210 SER A C 1
ATOM 1649 O O . SER A 1 210 ? -7.309 10.633 32.581 1.00 43.09 210 SER A O 1
ATOM 1651 N N . PRO A 1 211 ? -9.218 9.756 33.402 1.00 48.47 211 PRO A N 1
ATOM 1652 C CA . PRO A 1 211 ? -8.835 9.974 34.782 1.00 48.47 211 PRO A CA 1
ATOM 1653 C C . PRO A 1 211 ? -7.559 9.182 35.034 1.00 48.47 211 PRO A C 1
ATOM 1655 O O . PRO A 1 211 ? -7.503 7.971 34.814 1.00 48.47 211 PRO A O 1
ATOM 1658 N N . ALA A 1 212 ? -6.531 9.924 35.437 1.00 46.97 212 ALA A N 1
ATOM 1659 C CA . ALA A 1 212 ? -5.241 9.428 35.855 1.00 46.97 212 ALA A CA 1
ATOM 1660 C C . ALA A 1 212 ? -5.393 8.094 36.591 1.00 46.97 212 ALA A C 1
ATOM 1662 O O . ALA A 1 212 ? -6.133 7.995 37.574 1.00 46.97 212 ALA A O 1
ATOM 1663 N N . TRP A 1 213 ? -4.667 7.081 36.122 1.00 45.25 213 TRP A N 1
ATOM 1664 C CA . TRP A 1 213 ? -4.320 5.934 36.942 1.00 45.25 213 TRP A CA 1
ATOM 1665 C C . TRP A 1 213 ? -3.713 6.477 38.237 1.00 45.25 213 TRP A C 1
ATOM 1667 O O . TRP A 1 213 ? -2.549 6.870 38.273 1.00 45.25 213 TRP A O 1
ATOM 1677 N N . LYS A 1 214 ? -4.518 6.564 39.300 1.00 44.09 214 LYS A N 1
ATOM 1678 C CA . LYS A 1 214 ? -3.995 6.764 40.644 1.00 44.09 214 LYS A CA 1
ATOM 1679 C C . LYS A 1 214 ? -3.223 5.488 40.975 1.00 44.09 214 LYS A C 1
ATOM 1681 O O . LYS A 1 214 ? -3.834 4.417 40.952 1.00 44.09 214 LYS A O 1
ATOM 1686 N N . PRO A 1 215 ? -1.923 5.555 41.296 1.00 45.81 215 PRO A N 1
ATOM 1687 C CA . PRO A 1 215 ? -1.249 4.419 41.890 1.00 45.81 215 PRO A CA 1
ATOM 1688 C C . PRO A 1 215 ? -1.840 4.250 43.294 1.00 45.81 215 PRO A C 1
ATOM 1690 O O . PRO A 1 215 ? -1.454 4.938 44.236 1.00 45.81 215 PRO A O 1
ATOM 1693 N N . SER A 1 216 ? -2.855 3.391 43.427 1.00 44.56 216 SER A N 1
ATOM 1694 C CA . SER A 1 216 ? -3.332 2.953 44.735 1.00 44.56 216 SER A CA 1
ATOM 1695 C C . SER A 1 216 ? -2.217 2.130 45.356 1.00 44.56 216 SER A C 1
ATOM 1697 O O . SER A 1 216 ? -1.883 1.049 44.871 1.00 44.56 216 SER A O 1
ATOM 1699 N N . GLY A 1 217 ? -1.608 2.697 46.390 1.00 45.31 217 GLY A N 1
ATOM 1700 C CA . GLY A 1 217 ? -0.487 2.113 47.091 1.00 45.31 217 GLY A CA 1
ATOM 1701 C C . GLY A 1 217 ? -0.779 0.725 47.658 1.00 45.31 217 GLY A C 1
ATOM 1702 O O . GLY A 1 217 ? -1.899 0.390 48.030 1.00 45.31 217 GLY A O 1
ATOM 1703 N N . SER A 1 218 ? 0.310 -0.035 47.737 1.00 51.25 218 SER A N 1
ATOM 1704 C CA . SER A 1 218 ? 0.657 -0.933 48.835 1.00 51.25 218 SER A CA 1
ATOM 1705 C C . SER A 1 218 ? -0.470 -1.803 49.402 1.00 51.25 218 SER A C 1
ATOM 1707 O O . SER A 1 218 ? -1.141 -1.453 50.368 1.00 51.25 218 SER A O 1
ATOM 1709 N N . MET A 1 219 ? -0.564 -3.029 48.891 1.00 43.47 219 MET A N 1
ATOM 1710 C CA . MET A 1 219 ? -0.888 -4.166 49.746 1.00 43.47 219 MET A CA 1
ATOM 1711 C C . MET A 1 219 ? 0.173 -5.243 49.556 1.00 43.47 219 MET A C 1
ATOM 1713 O O . MET A 1 219 ? 0.157 -6.005 48.590 1.00 43.47 219 MET A O 1
ATOM 1717 N N . HIS A 1 220 ? 1.099 -5.297 50.515 1.00 49.44 220 HIS A N 1
ATOM 1718 C CA . HIS A 1 220 ? 1.847 -6.501 50.844 1.00 49.44 220 HIS A CA 1
ATOM 1719 C C . HIS A 1 220 ? 0.875 -7.678 50.988 1.00 49.44 220 HIS A C 1
ATOM 1721 O O . HIS A 1 220 ? 0.161 -7.784 51.984 1.00 49.44 220 HIS A O 1
ATOM 1727 N N . ARG A 1 221 ? 0.872 -8.590 50.015 1.00 43.91 221 ARG A N 1
ATOM 1728 C CA . ARG A 1 221 ? 0.389 -9.953 50.228 1.00 43.91 221 ARG A CA 1
ATOM 1729 C C . ARG A 1 221 ? 1.602 -10.845 50.440 1.00 43.91 221 ARG A C 1
ATOM 1731 O O . ARG A 1 221 ? 2.399 -11.054 49.532 1.00 43.91 221 ARG A O 1
ATOM 1738 N N . LYS A 1 222 ? 1.742 -11.292 51.689 1.00 43.66 222 LYS A N 1
ATOM 1739 C CA . LYS A 1 222 ? 2.690 -12.314 52.125 1.00 43.66 222 LYS A CA 1
ATOM 1740 C C . LYS A 1 222 ? 2.521 -13.558 51.249 1.00 43.66 222 LYS A C 1
ATOM 1742 O O . LYS A 1 222 ? 1.410 -14.053 51.085 1.00 43.66 222 LYS A O 1
ATOM 1747 N N . ILE A 1 223 ? 3.636 -14.013 50.698 1.00 53.50 223 ILE A N 1
ATOM 1748 C CA . ILE A 1 223 ? 3.815 -15.321 50.074 1.00 53.50 223 ILE A CA 1
ATOM 1749 C C . ILE A 1 223 ? 4.147 -16.292 51.214 1.00 53.50 223 ILE A C 1
ATOM 1751 O O . ILE A 1 223 ? 5.083 -16.013 51.953 1.00 53.50 223 ILE A O 1
ATOM 1755 N N . ASN A 1 224 ? 3.314 -17.321 51.388 1.00 43.09 224 ASN A N 1
ATOM 1756 C CA . ASN A 1 224 ? 3.470 -18.601 52.116 1.00 43.09 224 ASN A CA 1
ATOM 1757 C C . ASN A 1 224 ? 2.071 -19.252 52.008 1.00 43.09 224 ASN A C 1
ATOM 1759 O O . ASN A 1 224 ? 1.097 -18.585 52.350 1.00 43.09 224 ASN A O 1
ATOM 1763 N N . ASP A 1 225 ? 1.783 -20.460 51.532 1.00 40.25 225 ASP A N 1
ATOM 1764 C CA . ASP A 1 225 ? 2.492 -21.636 51.015 1.00 40.25 225 ASP A CA 1
ATOM 1765 C C . ASP A 1 225 ? 1.456 -22.440 50.168 1.00 40.25 225 ASP A C 1
ATOM 1767 O O . ASP A 1 225 ? 0.254 -22.173 50.283 1.00 40.25 225 ASP A O 1
ATOM 1771 N N . PRO A 1 226 ? 1.853 -23.416 49.322 1.00 63.09 226 PRO A N 1
ATOM 1772 C CA . PRO A 1 226 ? 0.941 -24.353 48.640 1.00 63.09 226 PRO A CA 1
ATOM 1773 C C . PRO A 1 226 ? 0.592 -25.541 49.576 1.00 63.09 226 PRO A C 1
ATOM 1775 O O . PRO A 1 226 ? 1.346 -25.771 50.525 1.00 63.09 226 PRO A O 1
ATOM 1778 N N . PRO A 1 227 ? -0.492 -26.335 49.358 1.00 53.75 227 PRO A N 1
ATOM 1779 C CA . PRO A 1 227 ? -0.379 -27.469 48.422 1.00 53.75 227 PRO A CA 1
ATOM 1780 C C . PRO A 1 227 ? -1.691 -28.041 47.804 1.00 53.75 227 PRO A C 1
ATOM 1782 O O . PRO A 1 227 ? -2.788 -27.893 48.325 1.00 53.75 227 PRO A O 1
ATOM 1785 N N . MET A 1 228 ? -1.490 -28.837 46.743 1.00 43.19 228 MET A N 1
ATOM 1786 C CA . MET A 1 228 ? -2.235 -30.057 46.362 1.00 43.19 228 MET A CA 1
ATOM 1787 C C . MET A 1 228 ? -3.608 -29.978 45.659 1.00 43.19 228 MET A C 1
ATOM 1789 O O . MET A 1 228 ? -4.642 -29.684 46.240 1.00 43.19 228 MET A O 1
ATOM 1793 N N . ALA A 1 229 ? -3.554 -30.429 44.399 1.00 47.62 229 ALA A N 1
ATOM 1794 C CA . ALA A 1 229 ? -4.380 -31.472 43.783 1.00 47.62 229 ALA A CA 1
ATOM 1795 C C . ALA A 1 229 ? -5.916 -31.354 43.824 1.00 47.62 229 ALA A C 1
ATOM 1797 O O . ALA A 1 229 ? -6.545 -31.602 44.843 1.00 47.62 229 ALA A O 1
ATOM 1798 N N . CYS A 1 230 ? -6.516 -31.219 42.637 1.00 42.19 230 CYS A N 1
ATOM 1799 C CA . CYS A 1 230 ? -7.712 -31.985 42.288 1.00 42.19 230 CYS A CA 1
ATOM 1800 C C . CYS A 1 230 ? -7.687 -32.349 40.800 1.00 42.19 230 CYS A C 1
ATOM 1802 O 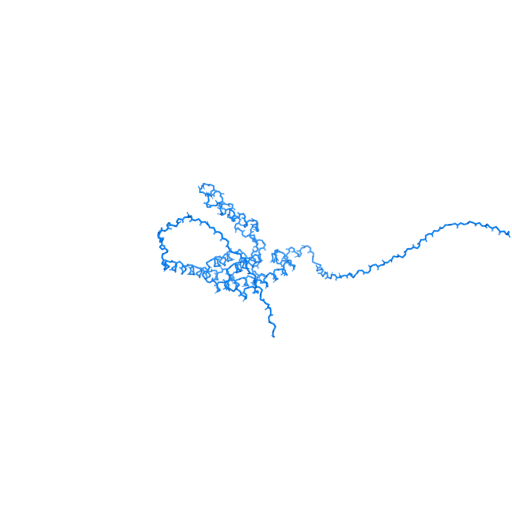O . CYS A 1 230 ? -7.385 -31.532 39.932 1.00 42.19 230 CYS A O 1
ATOM 1804 N N . ALA A 1 231 ? -7.928 -33.630 40.563 1.00 39.22 231 ALA A N 1
ATOM 1805 C CA . ALA A 1 231 ? -7.812 -34.332 39.305 1.00 39.22 231 ALA A CA 1
ATOM 1806 C C . ALA A 1 231 ? -8.953 -34.026 38.318 1.00 39.22 231 ALA A C 1
ATOM 1808 O O . ALA A 1 231 ? -10.018 -33.537 38.680 1.00 39.22 231 ALA A O 1
ATOM 1809 N N . ALA A 1 232 ? -8.654 -34.376 37.066 1.00 44.19 232 ALA A N 1
ATOM 1810 C CA . ALA A 1 232 ? -9.505 -34.725 35.932 1.00 44.19 232 ALA A CA 1
ATOM 1811 C C . ALA A 1 232 ? -11.022 -34.877 36.155 1.00 44.19 232 ALA A C 1
ATOM 1813 O O . ALA A 1 232 ? -11.445 -35.539 37.095 1.00 44.19 232 ALA A O 1
ATOM 1814 N N . THR A 1 233 ? -11.816 -34.457 35.159 1.00 45.25 233 THR A N 1
ATOM 1815 C CA . THR A 1 233 ? -12.892 -35.278 34.558 1.00 45.25 233 THR A CA 1
ATOM 1816 C C . THR A 1 233 ? -13.273 -34.747 33.164 1.00 45.25 233 THR A C 1
ATOM 1818 O O . THR A 1 233 ? -13.457 -33.551 32.958 1.00 45.25 233 THR A O 1
ATOM 1821 N N . LEU A 1 234 ? -13.343 -35.686 32.216 1.00 46.38 234 LEU A N 1
ATOM 1822 C CA . LEU A 1 234 ? -13.796 -35.603 30.822 1.00 46.38 234 LEU A CA 1
ATOM 1823 C C . LEU A 1 234 ? -15.314 -35.372 30.683 1.00 46.38 234 LEU A C 1
ATOM 1825 O O . LEU A 1 234 ? -16.072 -35.945 31.455 1.00 46.38 234 LEU A O 1
ATOM 1829 N N . ALA A 1 235 ? -15.733 -34.683 29.613 1.00 43.28 235 ALA A N 1
ATOM 1830 C CA . ALA A 1 235 ? -16.944 -34.944 28.801 1.00 43.28 235 ALA A CA 1
ATOM 1831 C C . ALA A 1 235 ? -16.948 -33.922 27.637 1.00 43.28 235 ALA A C 1
ATOM 1833 O O . ALA A 1 235 ? -17.004 -32.724 27.882 1.00 43.28 235 ALA A O 1
ATOM 1834 N N . ALA A 1 236 ? -16.640 -34.250 26.377 1.00 46.69 236 ALA A N 1
ATOM 1835 C CA . ALA A 1 236 ? -17.423 -35.027 25.408 1.00 46.69 236 ALA A CA 1
ATOM 1836 C C . ALA A 1 236 ? -18.909 -34.614 25.338 1.00 46.69 236 ALA A C 1
ATOM 1838 O O . ALA A 1 236 ? -19.712 -35.085 26.135 1.00 46.69 236 ALA A O 1
ATOM 1839 N N . SER A 1 237 ? -19.265 -33.804 24.332 1.00 54.25 237 SER A N 1
ATOM 1840 C CA . SER A 1 237 ? -20.646 -33.638 23.852 1.00 54.25 237 SER A CA 1
ATOM 1841 C C . SER A 1 237 ? -20.693 -33.832 22.330 1.00 54.25 237 SER A C 1
ATOM 1843 O O . SER A 1 237 ? -19.865 -33.241 21.631 1.00 54.25 237 SER A O 1
ATOM 1845 N N . PRO A 1 238 ? -21.620 -34.660 21.811 1.00 59.91 238 PRO A N 1
ATOM 1846 C CA . PRO A 1 238 ? -21.701 -35.008 20.401 1.00 59.91 238 PRO A CA 1
ATOM 1847 C C . PRO A 1 238 ? -22.632 -34.087 19.599 1.00 59.91 238 PRO A C 1
ATOM 1849 O O . PRO A 1 238 ? -23.527 -33.427 20.123 1.00 59.91 238 PRO A O 1
ATOM 1852 N N . LEU A 1 239 ? -22.385 -34.116 18.291 1.00 51.44 239 LEU A N 1
ATOM 1853 C CA . LEU A 1 239 ? -23.189 -33.601 17.187 1.00 51.44 239 LEU A CA 1
ATOM 1854 C C . LEU A 1 239 ? -24.668 -34.010 17.289 1.00 51.44 239 LEU A C 1
ATOM 1856 O O . LEU A 1 239 ? -24.972 -35.190 17.451 1.00 51.44 239 LEU A O 1
ATOM 1860 N N . ALA A 1 240 ? -25.572 -33.051 17.082 1.00 52.62 240 ALA A N 1
ATOM 1861 C CA . ALA A 1 240 ? -26.974 -33.304 16.768 1.00 52.62 240 ALA A CA 1
ATOM 1862 C C . ALA A 1 240 ? -27.238 -32.892 15.312 1.00 52.62 240 ALA A C 1
ATOM 1864 O O . ALA A 1 240 ? -27.075 -31.727 14.949 1.00 52.62 240 ALA A O 1
ATOM 1865 N N . LEU A 1 241 ? -27.603 -33.881 14.493 1.00 52.41 241 LEU A N 1
ATOM 1866 C CA . LEU A 1 241 ? -28.267 -33.701 13.207 1.00 52.41 241 LEU A CA 1
ATOM 1867 C C . LEU A 1 241 ? -29.731 -33.297 13.431 1.00 52.41 241 LEU A C 1
ATOM 1869 O O . LEU A 1 241 ? -30.403 -33.862 14.295 1.00 52.41 241 LEU A O 1
ATOM 1873 N N . SER A 1 242 ? -30.213 -32.403 12.574 1.00 62.94 242 SER A N 1
ATOM 1874 C CA . SER A 1 242 ? -31.592 -32.313 12.086 1.00 62.94 242 SER A CA 1
ATOM 1875 C C . SER A 1 242 ? -31.539 -31.631 10.728 1.00 62.94 242 SER A C 1
ATOM 1877 O O . SER A 1 242 ? -31.090 -30.466 10.699 1.00 62.94 242 SER A O 1
#

Radius of gyration: 32.92 Å; chains: 1; bounding box: 61×112×96 Å

Organism: NCBI:txid155126

InterPro domains:
  IPR003107 HAT (Half-A-TPR) repeat [SM00386] (56-88)
  IPR003107 HAT (Half-A-TPR) repeat [SM00386] (145-177)
  IPR011990 Tetratricopeptide-like helical domain superfamily [G3DSA:1.25.40.10] (32-184)

pLDDT: mean 70.27, std 18.51, range [37.72, 97.81]

Sequence (242 aa):
MPSAETAEPSQQDQTNEAKVTPKISTRLSTTSSGPNHVKAEVELLGPCSASKAQRTAYRRIVSIYERALAVAPYNYALWRDYLVVRSADVLCQPRGGTTSTRKRMLQASLQNLDVGPTLLDRETGEAEEHEWEAKEALDGRHGFEEWRSLAATFERAIRCLPKMPRFWLLYVSIFFHPKCPQELSGRHAKLTSDCALRASSLLLANQSTSPAWKPSGSMHRKINDPPMACAATLAASPLALS